Protein AF-A0A3P3W5E5-F1 (afdb_monomer_lite)

pLDDT: mean 74.4, std 16.18, range [26.86, 90.56]

Sequence (203 aa):
MRKIFLFISILLFSNSNFAQEIIKLDEKYFIDFNEIFRKNGIIEIRELVNYGIEFEYPEPHNEEERSELIEKERNHREAFKIFKPKKGSYLLEGKGFTMRFEVNEKGEFIGITTIKIIIDSENCEMKFSFKNGRFTTANFKDSKGNTFITYEDIGTYTKLNQFNRDGKINLSIIVQKGDEYDKGIEIYYYPNGQIKSERDNKK

Foldseek 3Di:
DPPPVVVVVVVVCVVPPAAPEEDEDEPQWDWDVVVLQVVLQQTKIWGQLDPPDDDDLDDDPDPVSVVVSVVVVVVSVVNIDIDQDAFGWYWYDYDFKIKTFGAHRRNGTAAKIWMWGQDPNWTKIKIWHHDNSHTAKIWIATNVRATQWIWGDPPQKIKIFGADPVNHTQKIWIWGDDPVDIKIKIWGADPVRDIDIDIDPDD

Organism: NCBI:txid2488728

Structure (mmCIF, N/CA/C/O backbone):
data_AF-A0A3P3W5E5-F1
#
_entry.id   AF-A0A3P3W5E5-F1
#
loop_
_atom_site.group_PDB
_atom_site.id
_atom_site.type_symbol
_atom_site.label_atom_id
_atom_site.label_alt_id
_atom_site.label_comp_id
_atom_site.label_asym_id
_atom_site.label_entity_id
_atom_site.label_seq_id
_atom_site.pdbx_PDB_ins_code
_atom_site.Cartn_x
_atom_site.Cartn_y
_atom_site.Cartn_z
_atom_site.occupancy
_atom_site.B_iso_or_equiv
_atom_site.auth_seq_id
_atom_site.auth_comp_id
_atom_site.auth_asym_id
_atom_site.auth_atom_id
_atom_site.pdbx_PDB_model_num
ATOM 1 N N . MET A 1 1 ? -12.646 31.491 -24.981 1.00 37.91 1 MET A N 1
ATOM 2 C CA . MET A 1 1 ? -12.456 30.557 -23.845 1.00 37.91 1 MET A CA 1
ATOM 3 C C . MET A 1 1 ? -11.338 29.543 -24.130 1.00 37.91 1 MET A C 1
ATOM 5 O O . MET A 1 1 ? -11.585 28.352 -24.202 1.00 37.91 1 MET A O 1
ATOM 9 N N . ARG A 1 2 ? -10.094 30.004 -24.334 1.00 29.72 2 ARG A N 1
ATOM 10 C CA . ARG A 1 2 ? -8.945 29.148 -24.717 1.00 29.72 2 ARG A CA 1
ATOM 11 C C . ARG A 1 2 ? -7.689 29.381 -23.857 1.00 29.72 2 ARG A C 1
ATOM 13 O O . ARG A 1 2 ? -6.613 28.933 -24.215 1.00 29.72 2 ARG A O 1
ATOM 20 N N . LYS A 1 3 ? -7.821 30.091 -22.726 1.00 27.31 3 LYS A N 1
ATOM 21 C CA . LYS A 1 3 ? -6.689 30.491 -21.862 1.00 27.31 3 LYS A CA 1
ATOM 22 C C . LYS A 1 3 ? -6.725 29.924 -20.432 1.00 27.31 3 LYS A C 1
ATOM 24 O O . LYS A 1 3 ? -5.746 30.072 -19.719 1.00 27.31 3 LYS A O 1
ATOM 29 N N . ILE A 1 4 ? -7.795 29.228 -20.031 1.00 30.27 4 ILE A N 1
ATOM 30 C CA . ILE A 1 4 ? -7.913 28.633 -18.681 1.00 30.27 4 ILE A CA 1
ATOM 31 C C . ILE A 1 4 ? -7.285 27.227 -18.615 1.00 30.27 4 ILE A C 1
ATOM 33 O O . ILE A 1 4 ? -6.746 26.842 -17.584 1.00 30.27 4 ILE A O 1
ATOM 37 N N . PHE A 1 5 ? -7.230 26.495 -19.734 1.00 29.38 5 PHE A N 1
ATOM 38 C CA . PHE A 1 5 ? -6.626 25.154 -19.769 1.00 29.38 5 PHE A CA 1
ATOM 39 C C . PHE A 1 5 ? -5.096 25.139 -19.606 1.00 29.38 5 PHE A C 1
ATOM 41 O O . PHE A 1 5 ? -4.551 24.127 -19.185 1.00 29.38 5 PHE A O 1
ATOM 48 N N . LEU A 1 6 ? -4.402 26.250 -19.885 1.00 28.48 6 LEU A N 1
ATOM 49 C CA . LEU A 1 6 ? -2.939 26.322 -19.768 1.00 28.48 6 LEU A CA 1
ATOM 50 C C . LEU A 1 6 ? -2.459 26.616 -18.332 1.00 28.48 6 LEU A C 1
ATOM 52 O O . LEU A 1 6 ? -1.298 26.394 -18.014 1.00 28.48 6 LEU A O 1
ATOM 56 N N . PHE A 1 7 ? -3.336 27.112 -17.453 1.00 26.86 7 PHE A N 1
ATOM 57 C CA . PHE A 1 7 ? -2.956 27.486 -16.084 1.00 26.86 7 PHE A CA 1
ATOM 58 C C . PHE A 1 7 ? -3.063 26.312 -15.096 1.00 26.86 7 PHE A C 1
ATOM 60 O O . PHE A 1 7 ? -2.305 26.244 -14.132 1.00 26.86 7 PHE A O 1
ATOM 67 N N . ILE A 1 8 ? -3.947 25.342 -15.364 1.00 33.94 8 ILE A N 1
ATOM 68 C CA . ILE A 1 8 ? -4.098 24.134 -14.532 1.00 33.94 8 ILE A CA 1
ATOM 69 C C . ILE A 1 8 ? -2.968 23.132 -14.793 1.00 33.94 8 ILE A C 1
ATOM 71 O O . ILE A 1 8 ? -2.524 22.461 -13.864 1.00 33.94 8 ILE A O 1
ATOM 75 N N . SER A 1 9 ? -2.431 23.078 -16.016 1.00 30.56 9 SER A N 1
ATOM 76 C CA . SER A 1 9 ? -1.231 22.285 -16.287 1.00 30.56 9 SER A CA 1
ATOM 77 C C . SER A 1 9 ? -0.014 22.835 -15.537 1.00 30.56 9 SER A C 1
ATOM 79 O O . SER A 1 9 ? 0.720 22.038 -14.972 1.00 30.56 9 SER A O 1
ATOM 81 N N . ILE A 1 10 ? 0.154 24.160 -15.419 1.00 35.59 10 ILE A N 1
ATOM 82 C CA . ILE A 1 10 ? 1.289 24.788 -14.707 1.00 35.59 10 ILE A CA 1
ATOM 83 C C . ILE A 1 10 ? 1.162 24.683 -13.173 1.00 35.59 10 ILE A C 1
ATOM 85 O O . ILE A 1 10 ? 2.165 24.482 -12.493 1.00 35.59 10 ILE A O 1
ATOM 89 N N . LEU A 1 11 ? -0.050 24.715 -12.606 1.00 30.91 11 LEU A N 1
ATOM 90 C CA . LEU A 1 11 ? -0.257 24.528 -11.157 1.00 30.91 11 LEU A CA 1
ATOM 91 C C . LEU A 1 11 ? -0.074 23.074 -10.679 1.00 30.91 11 LEU A C 1
ATOM 93 O O . LEU A 1 11 ? 0.165 22.839 -9.496 1.00 30.91 11 LEU A O 1
ATOM 97 N N . LEU A 1 12 ? -0.101 22.091 -11.585 1.00 36.41 12 LEU A N 1
ATOM 98 C CA . LEU A 1 12 ? 0.343 20.725 -11.279 1.00 36.41 12 LEU A CA 1
ATOM 99 C C . LEU A 1 12 ? 1.877 20.577 -11.317 1.00 36.41 12 LEU A C 1
ATOM 101 O O . LEU A 1 12 ? 2.396 19.601 -10.777 1.00 36.41 12 LEU A O 1
ATOM 105 N N . PHE A 1 13 ? 2.601 21.567 -11.857 1.00 34.50 13 PHE A N 1
ATOM 106 C CA . PHE A 1 13 ? 4.064 21.656 -11.785 1.00 34.50 13 PHE A CA 1
ATOM 107 C C . PHE A 1 13 ? 4.576 22.475 -10.582 1.00 34.50 13 PHE A C 1
ATOM 109 O O . PHE A 1 13 ? 5.757 22.437 -10.274 1.00 34.50 13 PHE A O 1
ATOM 116 N N . SER A 1 14 ? 3.738 23.143 -9.781 1.00 34.56 14 SER A N 1
ATOM 117 C CA . SER A 1 14 ? 4.231 23.827 -8.563 1.00 34.56 14 SER A CA 1
ATOM 118 C C . SER A 1 14 ? 4.510 22.900 -7.363 1.00 34.56 14 SER A C 1
ATOM 120 O O . SER A 1 14 ? 4.899 23.378 -6.305 1.00 34.56 14 SER A O 1
ATOM 122 N N . ASN A 1 15 ? 4.381 21.577 -7.533 1.00 38.00 15 ASN A N 1
ATOM 123 C CA . ASN A 1 15 ? 4.996 20.563 -6.658 1.00 38.00 15 ASN A CA 1
ATOM 124 C C . ASN A 1 15 ? 6.044 19.707 -7.409 1.00 38.00 15 ASN A C 1
ATOM 126 O O . ASN A 1 15 ? 6.463 18.659 -6.912 1.00 38.00 15 ASN A O 1
ATOM 130 N N . SER A 1 16 ? 6.439 20.088 -8.634 1.00 39.09 16 SER A N 1
ATOM 131 C CA . SER A 1 16 ? 7.272 19.241 -9.491 1.00 39.09 16 SER A CA 1
ATOM 132 C C . SER A 1 16 ? 8.748 19.316 -9.121 1.00 39.09 16 SER A C 1
ATOM 134 O O . SER A 1 16 ? 9.517 20.068 -9.707 1.00 39.09 16 SER A O 1
ATOM 136 N N . ASN A 1 17 ? 9.131 18.460 -8.183 1.00 41.38 17 ASN A N 1
ATOM 137 C CA . ASN A 1 17 ? 10.425 17.775 -8.213 1.00 41.38 17 ASN A CA 1
ATOM 138 C C . ASN A 1 17 ? 10.267 16.245 -8.080 1.00 41.38 17 ASN A C 1
ATOM 140 O O . ASN A 1 17 ? 11.255 15.543 -7.929 1.00 41.38 17 ASN A O 1
ATOM 144 N N . PHE A 1 18 ? 9.040 15.712 -8.143 1.00 46.03 18 PHE A N 1
ATOM 145 C CA . PHE A 1 18 ? 8.735 14.344 -7.693 1.00 46.03 18 PHE A CA 1
ATOM 146 C C . PHE A 1 18 ? 8.540 13.288 -8.795 1.00 46.03 18 PHE A C 1
ATOM 148 O O . PHE A 1 18 ? 8.140 12.171 -8.492 1.00 46.03 18 PHE A O 1
ATOM 155 N N . ALA A 1 19 ? 8.809 13.578 -10.069 1.00 54.56 19 ALA A N 1
ATOM 156 C CA . ALA A 1 19 ? 8.853 12.525 -11.089 1.00 54.56 19 ALA A CA 1
ATOM 157 C C . ALA A 1 19 ? 9.993 12.801 -12.067 1.00 54.56 19 ALA A C 1
ATOM 159 O O . ALA A 1 19 ? 9.870 13.629 -12.968 1.00 54.56 19 ALA A O 1
ATOM 160 N N . GLN A 1 20 ? 11.115 12.125 -11.839 1.00 64.56 20 GLN A N 1
ATOM 161 C CA . GLN A 1 20 ? 12.288 12.162 -12.703 1.00 64.56 20 GLN A CA 1
ATOM 162 C C . GLN A 1 20 ? 12.086 11.273 -13.941 1.00 64.56 20 GLN A C 1
ATOM 164 O O . GLN A 1 20 ? 12.636 11.567 -14.998 1.00 64.56 20 GLN A O 1
ATOM 169 N N . GLU A 1 21 ? 11.264 10.222 -13.829 1.00 76.12 21 GLU A N 1
ATOM 170 C CA . GLU A 1 21 ? 11.017 9.257 -14.901 1.00 76.12 21 GLU A CA 1
ATOM 171 C C . GLU A 1 21 ? 9.536 8.829 -14.936 1.00 76.12 21 GLU A C 1
ATOM 173 O O . GLU A 1 21 ? 8.939 8.494 -13.908 1.00 76.12 21 GLU A O 1
ATOM 178 N N . ILE A 1 22 ? 8.923 8.861 -16.125 1.00 74.50 22 ILE A N 1
ATOM 179 C CA . ILE A 1 22 ? 7.560 8.362 -16.361 1.00 74.50 22 ILE A CA 1
ATOM 180 C C . ILE A 1 22 ? 7.674 7.021 -17.076 1.00 74.50 22 ILE A C 1
ATOM 182 O O . ILE A 1 22 ? 8.225 6.949 -18.174 1.00 74.50 22 ILE A O 1
ATOM 186 N N . ILE A 1 23 ? 7.111 5.975 -16.480 1.00 73.75 23 ILE A N 1
ATOM 187 C CA . ILE A 1 23 ? 7.063 4.632 -17.049 1.00 73.75 23 ILE A CA 1
ATOM 188 C C . ILE A 1 23 ? 5.602 4.320 -17.377 1.00 73.75 23 ILE A C 1
ATOM 190 O O . ILE A 1 23 ? 4.743 4.262 -16.498 1.00 73.75 23 ILE A O 1
ATOM 194 N N . LYS A 1 24 ? 5.306 4.118 -18.661 1.00 74.50 24 LYS A N 1
ATOM 195 C CA . LYS A 1 24 ? 3.969 3.714 -19.106 1.00 74.50 24 LYS A CA 1
ATOM 196 C C . LYS A 1 24 ? 3.888 2.197 -19.143 1.00 74.50 24 LYS A C 1
ATOM 198 O O . LYS A 1 24 ? 4.655 1.560 -19.860 1.00 74.50 24 LYS A O 1
ATOM 203 N N . LEU A 1 25 ? 2.965 1.649 -18.366 1.00 70.12 25 LEU A N 1
ATOM 204 C CA . LEU A 1 25 ? 2.644 0.234 -18.332 1.00 70.12 25 LEU A CA 1
ATOM 205 C C . LEU A 1 25 ? 1.459 -0.012 -19.269 1.00 70.12 25 LEU A C 1
ATOM 207 O O . LEU A 1 25 ? 0.374 0.542 -19.082 1.00 70.12 25 LEU A O 1
ATOM 211 N N . ASP A 1 26 ? 1.676 -0.821 -20.299 1.00 68.75 26 ASP A N 1
ATOM 212 C CA . ASP A 1 26 ? 0.578 -1.459 -21.022 1.00 68.75 26 ASP A CA 1
ATOM 213 C C . ASP A 1 26 ? 0.088 -2.699 -20.246 1.00 68.75 26 ASP A C 1
ATOM 215 O O . ASP A 1 26 ? 0.552 -2.989 -19.140 1.00 68.75 26 ASP A O 1
ATOM 219 N N . GLU A 1 27 ? -0.887 -3.422 -20.796 1.00 66.31 27 GLU A N 1
ATOM 220 C CA . GLU A 1 27 ? -1.557 -4.522 -20.090 1.00 66.31 27 GLU A CA 1
ATOM 221 C C . GLU A 1 27 ? -0.636 -5.722 -19.784 1.00 66.31 27 GLU A C 1
ATOM 223 O O . GLU A 1 27 ? -1.005 -6.590 -18.996 1.00 66.31 27 GLU A O 1
ATOM 228 N N . LYS A 1 28 ? 0.579 -5.767 -20.350 1.00 66.25 28 LYS A N 1
ATOM 229 C CA . LYS A 1 28 ? 1.528 -6.861 -20.118 1.00 66.25 28 LYS A CA 1
ATOM 230 C C . LYS A 1 28 ? 2.415 -6.636 -18.889 1.00 66.25 28 LYS A C 1
ATOM 232 O O . LYS A 1 28 ? 3.159 -7.541 -18.516 1.00 66.25 28 LYS A O 1
ATOM 237 N N . TYR A 1 29 ? 2.371 -5.458 -18.263 1.00 70.44 29 TYR A N 1
ATOM 238 C CA . TYR A 1 29 ? 3.164 -5.165 -17.070 1.00 70.44 29 TYR A CA 1
ATOM 239 C C . TYR A 1 29 ? 2.316 -5.121 -15.801 1.00 70.44 29 TYR A C 1
ATOM 241 O O . TYR A 1 29 ? 1.225 -4.556 -15.783 1.00 70.44 29 TYR A O 1
ATOM 249 N N . PHE A 1 30 ? 2.864 -5.627 -14.698 1.00 70.19 30 PHE A N 1
ATOM 250 C CA . PHE A 1 30 ? 2.237 -5.517 -13.383 1.00 70.19 30 PHE A CA 1
ATOM 251 C C . PHE A 1 30 ? 3.269 -5.363 -12.261 1.00 70.19 30 PHE A C 1
ATOM 253 O O . PHE A 1 30 ? 4.467 -5.611 -12.429 1.00 70.19 30 PHE A O 1
ATOM 260 N N . ILE A 1 31 ? 2.775 -4.934 -11.101 1.00 72.81 31 ILE A N 1
ATOM 261 C CA . ILE A 1 31 ? 3.532 -4.816 -9.856 1.00 72.81 31 ILE A CA 1
ATOM 262 C C . ILE A 1 31 ? 2.946 -5.816 -8.865 1.00 72.81 31 ILE A C 1
ATOM 264 O O . ILE A 1 31 ? 1.754 -5.765 -8.562 1.00 72.81 31 ILE A O 1
ATOM 268 N N . ASP A 1 32 ? 3.786 -6.703 -8.342 1.00 70.31 32 ASP A N 1
ATOM 269 C CA . ASP A 1 32 ? 3.389 -7.643 -7.297 1.00 70.31 32 ASP A CA 1
ATOM 270 C C . ASP A 1 32 ? 3.674 -7.044 -5.913 1.00 70.31 32 ASP A C 1
ATOM 272 O O . ASP A 1 32 ? 4.795 -7.092 -5.400 1.00 70.31 32 ASP A O 1
ATOM 276 N N . PHE A 1 33 ? 2.643 -6.458 -5.301 1.00 66.69 33 PHE A N 1
ATOM 277 C CA . PHE A 1 33 ? 2.753 -5.878 -3.963 1.00 66.69 33 PHE A CA 1
ATOM 278 C C . PHE A 1 33 ? 3.056 -6.922 -2.882 1.00 66.69 33 PHE A C 1
ATOM 280 O O . PHE A 1 33 ? 3.746 -6.593 -1.919 1.00 66.69 33 PHE A O 1
ATOM 287 N N . ASN A 1 34 ? 2.627 -8.178 -3.042 1.00 62.91 34 ASN A N 1
ATOM 288 C CA . ASN A 1 34 ? 2.929 -9.223 -2.061 1.00 62.91 34 ASN A CA 1
ATOM 289 C C . ASN A 1 34 ? 4.432 -9.513 -2.020 1.00 62.91 34 ASN A C 1
ATOM 291 O O . ASN A 1 34 ? 5.021 -9.619 -0.942 1.00 62.91 34 ASN A O 1
ATOM 295 N N . GLU A 1 35 ? 5.066 -9.586 -3.189 1.00 68.69 35 GLU A N 1
ATOM 296 C CA . GLU A 1 35 ? 6.516 -9.754 -3.290 1.00 68.69 35 GLU A CA 1
ATOM 297 C C . GLU A 1 35 ? 7.279 -8.533 -2.769 1.00 68.69 35 GLU A C 1
ATOM 299 O O . GLU A 1 35 ? 8.281 -8.703 -2.076 1.00 68.69 35 GLU A O 1
ATOM 304 N N . ILE A 1 36 ? 6.781 -7.313 -2.999 1.00 67.81 36 ILE A N 1
ATOM 305 C CA . ILE A 1 36 ? 7.365 -6.089 -2.423 1.00 67.81 36 ILE A CA 1
ATOM 306 C C . ILE A 1 36 ? 7.407 -6.178 -0.893 1.00 67.81 36 ILE A C 1
ATOM 308 O O . ILE A 1 36 ? 8.438 -5.886 -0.284 1.00 67.81 36 ILE A O 1
ATOM 312 N N . PHE A 1 37 ? 6.312 -6.603 -0.257 1.00 66.75 37 PHE A N 1
ATOM 313 C CA . PHE A 1 37 ? 6.266 -6.728 1.201 1.00 66.75 37 PHE A CA 1
ATOM 314 C C . PHE A 1 37 ? 7.213 -7.816 1.724 1.00 66.75 37 PHE A C 1
ATOM 316 O O . PHE A 1 37 ? 7.841 -7.620 2.763 1.00 66.75 37 PHE A O 1
ATOM 323 N N . ARG A 1 38 ? 7.376 -8.928 0.993 1.00 70.94 38 ARG A N 1
ATOM 324 C CA . ARG A 1 38 ? 8.325 -10.003 1.343 1.00 70.94 38 ARG A CA 1
ATOM 325 C C . ARG A 1 38 ? 9.786 -9.605 1.146 1.00 70.94 38 ARG A C 1
ATOM 327 O O . ARG A 1 38 ? 10.638 -9.996 1.937 1.00 70.94 38 ARG A O 1
ATOM 334 N N . LYS A 1 39 ? 10.087 -8.821 0.111 1.00 75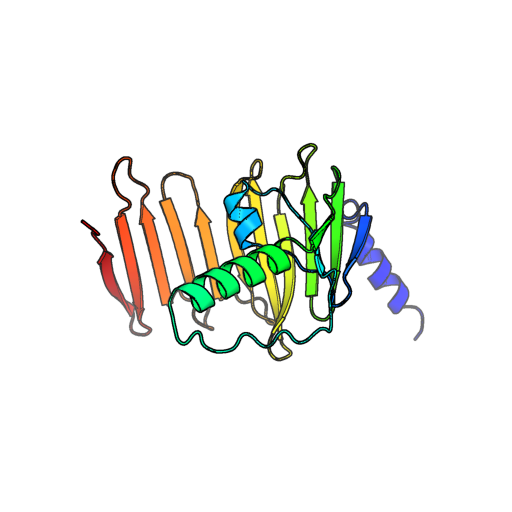.12 39 LYS A N 1
ATOM 335 C CA . LYS A 1 39 ? 11.446 -8.399 -0.260 1.00 75.12 39 LYS A CA 1
ATOM 336 C C . LYS A 1 39 ? 11.843 -7.055 0.355 1.00 75.12 39 LYS A C 1
ATOM 338 O O . LYS A 1 39 ? 12.629 -6.324 -0.238 1.00 75.12 39 LYS A O 1
ATOM 343 N N . ASN A 1 40 ? 11.315 -6.712 1.533 1.00 76.06 40 ASN A N 1
ATOM 344 C CA . ASN A 1 40 ? 11.652 -5.477 2.257 1.00 76.06 40 ASN A CA 1
ATOM 345 C C . ASN A 1 40 ? 11.523 -4.199 1.404 1.00 76.06 40 ASN A C 1
ATOM 347 O O . ASN A 1 40 ? 12.376 -3.314 1.455 1.00 76.06 40 ASN A O 1
ATOM 351 N N . GLY A 1 41 ? 10.467 -4.111 0.595 1.00 69.75 41 GLY A N 1
ATOM 352 C CA . GLY A 1 41 ? 10.166 -2.927 -0.206 1.00 69.75 41 GLY A CA 1
ATOM 353 C C . GLY A 1 41 ? 10.947 -2.805 -1.509 1.00 69.75 41 GLY A C 1
ATOM 354 O O . GLY A 1 41 ? 10.848 -1.759 -2.149 1.00 69.75 41 GLY A O 1
ATOM 355 N N . ILE A 1 42 ? 11.714 -3.823 -1.916 1.00 80.44 42 ILE A N 1
ATOM 356 C CA . ILE A 1 42 ? 12.354 -3.852 -3.237 1.00 80.44 42 ILE A CA 1
ATOM 357 C C . ILE A 1 42 ? 11.267 -3.930 -4.311 1.00 80.44 42 ILE A C 1
ATOM 359 O O . ILE A 1 42 ? 10.458 -4.859 -4.317 1.00 80.44 42 ILE A O 1
ATOM 363 N N . ILE A 1 43 ? 11.267 -2.967 -5.233 1.00 76.94 43 ILE A N 1
ATOM 364 C CA . ILE A 1 43 ? 10.316 -2.944 -6.345 1.00 76.94 43 ILE A CA 1
ATOM 365 C C . ILE A 1 43 ? 10.842 -3.734 -7.549 1.00 76.94 43 ILE A C 1
ATOM 367 O O . ILE A 1 43 ? 11.980 -3.587 -7.997 1.00 76.94 43 ILE A O 1
ATOM 371 N N . GLU A 1 44 ? 9.956 -4.549 -8.109 1.00 80.12 44 GLU A N 1
ATOM 372 C CA . GLU A 1 44 ? 10.151 -5.262 -9.365 1.00 80.12 44 GLU A CA 1
ATOM 373 C C . GLU A 1 44 ? 8.924 -5.010 -10.245 1.00 80.12 44 GLU A C 1
ATOM 375 O O . GLU A 1 44 ? 7.812 -5.393 -9.882 1.00 80.12 44 GLU A O 1
ATOM 380 N N . ILE A 1 45 ? 9.118 -4.369 -11.400 1.00 76.88 45 ILE A N 1
ATOM 381 C CA . ILE A 1 45 ? 8.073 -4.273 -12.426 1.00 76.88 45 ILE A CA 1
ATOM 382 C C . ILE A 1 45 ? 8.238 -5.486 -13.334 1.00 76.88 45 ILE A C 1
ATOM 384 O O . ILE A 1 45 ? 9.313 -5.689 -13.904 1.00 76.88 45 ILE A O 1
ATOM 388 N N . ARG A 1 46 ? 7.197 -6.309 -13.441 1.00 76.31 46 ARG A N 1
ATOM 389 C CA . ARG A 1 46 ? 7.242 -7.573 -14.184 1.00 76.31 46 ARG A CA 1
ATOM 390 C C . ARG A 1 46 ? 6.515 -7.427 -15.509 1.00 76.31 46 ARG A C 1
ATOM 392 O O . ARG A 1 46 ? 5.388 -6.949 -15.532 1.00 76.31 46 ARG A O 1
ATOM 399 N N . GLU A 1 47 ? 7.163 -7.843 -16.592 1.00 74.06 47 GLU A N 1
ATOM 400 C CA . GLU A 1 47 ? 6.591 -7.964 -17.937 1.00 74.06 47 GLU A CA 1
ATOM 401 C C . GLU A 1 47 ? 6.200 -9.419 -18.203 1.00 74.06 47 GLU A C 1
ATOM 403 O O . GLU A 1 47 ? 7.054 -10.302 -18.113 1.00 74.06 47 GLU A O 1
ATOM 408 N N . LEU A 1 48 ? 4.945 -9.668 -18.567 1.00 67.69 48 LEU A N 1
ATOM 409 C CA . LEU A 1 48 ? 4.448 -10.951 -19.062 1.00 67.69 48 LEU A CA 1
ATOM 410 C C . LEU A 1 48 ? 5.086 -11.253 -20.425 1.00 67.69 48 LEU A C 1
ATOM 412 O O . LEU A 1 48 ? 4.736 -10.632 -21.426 1.00 67.69 48 LEU A O 1
ATOM 416 N N . VAL A 1 49 ? 6.007 -12.223 -20.477 1.00 65.00 49 VAL A N 1
ATOM 417 C CA . VAL A 1 49 ? 6.715 -12.599 -21.721 1.00 65.00 49 VAL A CA 1
ATOM 418 C C . VAL A 1 49 ? 5.798 -13.363 -22.696 1.00 65.00 49 VAL A C 1
ATOM 420 O O . VAL A 1 49 ? 6.059 -13.371 -23.893 1.00 65.00 49 VAL A O 1
ATOM 423 N N . ASN A 1 50 ? 4.676 -13.907 -22.205 1.00 63.22 50 ASN A N 1
ATOM 424 C CA . ASN A 1 50 ? 3.675 -14.675 -22.964 1.00 63.22 50 ASN A CA 1
ATOM 425 C C . ASN A 1 50 ? 2.248 -14.090 -22.845 1.00 63.22 50 ASN A C 1
ATOM 427 O O . ASN A 1 50 ? 1.269 -14.829 -22.731 1.00 63.22 50 ASN A O 1
ATOM 431 N N . TYR A 1 51 ? 2.111 -12.761 -22.806 1.00 45.97 51 TYR A N 1
ATOM 432 C CA . TYR A 1 51 ? 0.802 -12.099 -22.701 1.00 45.97 51 TYR A CA 1
ATOM 433 C C . TYR A 1 51 ? -0.120 -12.474 -23.880 1.00 45.97 51 TYR A C 1
ATOM 435 O O . TYR A 1 51 ? 0.239 -12.247 -25.034 1.00 45.97 51 TYR A O 1
ATOM 443 N N . GLY A 1 52 ? -1.302 -13.035 -23.591 1.00 47.75 52 GLY A N 1
ATOM 444 C CA . GLY A 1 52 ? -2.297 -13.443 -24.597 1.00 47.75 52 GLY A CA 1
ATOM 445 C C . GLY A 1 52 ? -2.303 -14.932 -24.972 1.00 47.75 52 GLY A C 1
ATOM 446 O O . GLY A 1 52 ? -3.080 -15.324 -25.837 1.00 47.75 52 GLY A O 1
ATOM 447 N N . ILE A 1 53 ? -1.475 -15.764 -24.332 1.00 52.69 53 ILE A N 1
ATOM 448 C CA . ILE A 1 53 ? -1.587 -17.225 -24.427 1.00 52.69 53 ILE A CA 1
ATOM 449 C C . ILE A 1 53 ? -2.498 -17.700 -23.289 1.00 52.69 53 ILE A C 1
ATOM 451 O O . ILE A 1 53 ? -2.141 -17.574 -22.118 1.00 52.69 53 ILE A O 1
ATOM 455 N N . GLU A 1 54 ? -3.683 -18.216 -23.619 1.00 51.41 54 GLU A N 1
ATOM 456 C CA . GLU A 1 54 ? -4.531 -18.911 -22.647 1.00 51.41 54 GLU A CA 1
ATOM 457 C C . GLU A 1 54 ? -3.874 -20.246 -22.292 1.00 51.41 54 GLU A C 1
ATOM 459 O O . GLU A 1 54 ? -3.699 -21.125 -23.137 1.00 51.41 54 GLU A O 1
ATOM 464 N N . PHE A 1 55 ? -3.465 -20.383 -21.033 1.00 54.28 55 PHE A N 1
ATOM 465 C CA . PHE A 1 55 ? -3.000 -21.653 -20.499 1.00 54.28 55 PHE A CA 1
ATOM 466 C C . PHE A 1 55 ? -4.179 -22.340 -19.824 1.00 54.28 55 PHE A C 1
ATOM 468 O O . PHE A 1 55 ? -4.610 -21.936 -18.745 1.00 54.28 55 PHE A O 1
ATOM 475 N N . GLU A 1 56 ? -4.695 -23.385 -20.462 1.00 56.88 56 GLU A N 1
ATOM 476 C CA . GLU A 1 56 ? -5.585 -24.326 -19.794 1.00 56.88 56 GLU A CA 1
ATOM 477 C C . GLU A 1 56 ? -4.753 -25.183 -18.833 1.00 56.88 56 GLU A C 1
ATOM 479 O O . GLU A 1 56 ? -3.834 -25.905 -19.240 1.00 56.88 56 GLU A O 1
ATOM 484 N N . TYR A 1 57 ? -5.062 -25.071 -17.543 1.00 61.69 57 TYR A N 1
ATOM 485 C CA . TYR A 1 57 ? -4.568 -25.966 -16.504 1.00 61.69 57 TYR A CA 1
ATOM 486 C C . TYR A 1 57 ? -5.689 -26.970 -16.210 1.00 61.69 57 TYR A C 1
ATOM 488 O O . TYR A 1 57 ? -6.613 -26.626 -15.468 1.00 61.69 57 TYR A O 1
ATOM 496 N N . PRO A 1 58 ? -5.687 -28.162 -16.837 1.00 73.56 58 PRO A N 1
ATOM 497 C CA . PRO A 1 58 ? -6.688 -29.181 -16.540 1.00 73.56 58 PRO A CA 1
ATOM 498 C C . PRO A 1 58 ? -6.627 -29.574 -15.060 1.00 73.56 58 PRO A C 1
ATOM 500 O O . PRO A 1 58 ? -5.564 -29.506 -14.437 1.00 73.56 58 PRO A O 1
ATOM 503 N N . GLU A 1 59 ? -7.762 -29.989 -14.489 1.00 77.81 59 GLU A N 1
ATOM 504 C CA . GLU A 1 59 ? -7.759 -30.547 -13.136 1.00 77.81 59 GLU A CA 1
ATOM 505 C C . GLU A 1 59 ? -6.888 -31.814 -13.109 1.00 77.81 59 GLU A C 1
ATOM 507 O O . GLU A 1 59 ? -7.118 -32.716 -13.917 1.00 77.81 59 GLU A O 1
ATOM 512 N N . PRO A 1 60 ? -5.896 -31.909 -12.206 1.00 77.06 60 PRO A N 1
ATOM 513 C CA . PRO A 1 60 ? -5.067 -33.101 -12.107 1.00 77.06 60 PRO A CA 1
ATOM 514 C C . PRO A 1 60 ? -5.901 -34.290 -11.632 1.00 77.06 60 PRO A C 1
ATOM 516 O O . PRO A 1 60 ? -6.609 -34.201 -10.626 1.00 77.06 60 PRO A O 1
ATOM 519 N N . HIS A 1 61 ? -5.768 -35.429 -12.305 1.00 86.38 61 HIS A N 1
ATOM 520 C CA . HIS A 1 61 ? -6.424 -36.679 -11.925 1.00 86.38 61 HIS A CA 1
ATOM 521 C C . HIS A 1 61 ? -5.540 -37.564 -11.034 1.00 86.38 61 HIS A C 1
ATOM 523 O O . HIS A 1 61 ? -6.038 -38.512 -10.422 1.00 86.38 61 HIS A O 1
ATOM 529 N N . ASN A 1 62 ? -4.242 -37.261 -10.930 1.00 90.38 62 ASN A N 1
ATOM 530 C CA . ASN A 1 62 ? -3.286 -37.962 -10.070 1.00 90.38 62 ASN A CA 1
ATOM 531 C C . ASN A 1 62 ? -2.169 -37.031 -9.532 1.00 90.38 62 ASN A C 1
ATOM 533 O O . ASN A 1 62 ? -2.074 -35.858 -9.898 1.00 90.38 62 ASN A O 1
ATOM 537 N N . GLU A 1 63 ? -1.338 -37.541 -8.612 1.00 82.19 63 GLU A N 1
ATOM 538 C CA . GLU A 1 63 ? -0.251 -36.772 -7.971 1.00 82.19 63 GLU A CA 1
ATOM 539 C C . GLU A 1 63 ? 0.910 -36.416 -8.912 1.00 82.19 63 GLU A C 1
ATOM 541 O O . GLU A 1 63 ? 1.576 -35.398 -8.699 1.00 82.19 63 GLU A O 1
ATOM 546 N N . GLU A 1 64 ? 1.146 -37.218 -9.948 1.00 85.50 64 GLU A N 1
ATOM 547 C CA . GLU A 1 64 ? 2.198 -36.982 -10.941 1.00 85.50 64 GLU A CA 1
ATOM 548 C C . GLU A 1 64 ? 1.812 -35.795 -11.837 1.00 85.50 64 GLU A C 1
ATOM 550 O O . GLU A 1 64 ? 2.528 -34.796 -11.880 1.00 85.50 64 GLU A O 1
ATOM 555 N N . GLU A 1 65 ? 0.594 -35.811 -12.386 1.00 80.19 65 GLU A N 1
ATOM 556 C CA . GLU A 1 65 ? -0.014 -34.693 -13.119 1.00 80.19 65 GLU A CA 1
ATOM 557 C C . GLU A 1 65 ? -0.075 -33.417 -12.274 1.00 80.19 65 GLU A C 1
ATOM 559 O O . GLU A 1 65 ? 0.203 -32.320 -12.761 1.00 80.19 65 GLU A O 1
ATOM 564 N N . ARG A 1 66 ? -0.399 -33.538 -10.980 1.00 77.06 66 ARG A N 1
ATOM 565 C CA . ARG A 1 66 ? -0.408 -32.396 -10.058 1.00 77.06 66 ARG A CA 1
ATOM 566 C C . ARG A 1 66 ? 0.981 -31.777 -9.912 1.00 77.06 66 ARG A C 1
ATOM 568 O O . ARG A 1 66 ? 1.099 -30.554 -9.869 1.00 77.06 66 ARG A O 1
ATOM 575 N N . SER A 1 67 ? 2.015 -32.605 -9.819 1.00 79.56 67 SER A N 1
ATOM 576 C CA . SER A 1 67 ? 3.399 -32.147 -9.681 1.00 79.56 67 SER A CA 1
ATOM 577 C C . SER A 1 67 ? 3.887 -31.467 -10.963 1.00 79.56 67 SER A C 1
ATOM 579 O O . SER A 1 67 ? 4.471 -30.384 -10.895 1.00 79.56 67 SER A O 1
ATOM 581 N N . GLU A 1 68 ? 3.560 -32.028 -12.130 1.00 78.56 68 GLU A N 1
ATOM 582 C CA . GLU A 1 68 ? 3.865 -31.430 -13.434 1.00 78.56 68 GLU A CA 1
ATOM 583 C C . GLU A 1 68 ? 3.149 -30.091 -13.649 1.00 78.56 68 GLU A C 1
ATOM 585 O O . GLU A 1 68 ? 3.753 -29.133 -14.137 1.00 78.56 68 GLU A O 1
ATOM 590 N N . LEU A 1 69 ? 1.879 -29.983 -13.244 1.00 74.88 69 LEU A N 1
ATOM 591 C CA . LEU A 1 69 ? 1.116 -28.733 -13.299 1.00 74.88 69 LEU A CA 1
ATOM 592 C C . LEU A 1 69 ? 1.738 -27.651 -12.411 1.00 74.88 69 LEU A C 1
ATOM 594 O O . LEU A 1 69 ? 1.902 -26.521 -12.868 1.00 74.88 69 LEU A O 1
ATOM 598 N N . ILE A 1 70 ? 2.151 -27.993 -11.186 1.00 70.81 70 ILE A N 1
ATOM 599 C CA . ILE A 1 70 ? 2.846 -27.065 -10.278 1.00 70.81 70 ILE A CA 1
ATOM 600 C C . ILE A 1 70 ? 4.164 -26.581 -10.894 1.00 70.81 70 ILE A C 1
ATOM 602 O O . ILE A 1 70 ? 4.489 -25.394 -10.819 1.00 70.81 70 ILE A O 1
ATOM 606 N N . GLU A 1 71 ? 4.934 -27.472 -11.518 1.00 72.12 71 GLU A N 1
ATOM 607 C CA . GLU A 1 71 ? 6.199 -27.103 -12.151 1.00 72.12 71 GLU A CA 1
ATOM 608 C C . GLU A 1 71 ? 5.990 -26.257 -13.416 1.00 72.12 71 GLU A C 1
ATOM 610 O O . GLU A 1 71 ? 6.701 -25.272 -13.630 1.00 72.12 71 GLU A O 1
ATOM 615 N N . LYS A 1 72 ? 4.958 -26.559 -14.209 1.00 67.50 72 LYS A N 1
ATOM 616 C CA . LYS A 1 72 ? 4.548 -25.761 -15.370 1.00 67.50 72 LYS A CA 1
ATOM 617 C C . LYS A 1 72 ? 4.069 -24.366 -14.958 1.00 67.50 72 LYS A C 1
ATOM 619 O O . LYS A 1 72 ? 4.482 -23.382 -15.571 1.00 67.50 72 LYS A O 1
ATOM 624 N N . GLU A 1 73 ? 3.281 -24.262 -13.887 1.00 63.41 73 GLU A N 1
ATOM 625 C CA . GLU A 1 73 ? 2.901 -22.984 -13.277 1.00 63.41 73 GLU A CA 1
ATOM 626 C C . GLU A 1 73 ? 4.124 -22.209 -12.780 1.00 63.41 73 GLU A C 1
ATOM 628 O O . GLU A 1 73 ? 4.223 -21.002 -13.011 1.00 63.41 73 GLU A O 1
ATOM 633 N N . ARG A 1 74 ? 5.079 -22.876 -12.117 1.00 63.12 74 ARG A N 1
ATOM 634 C CA . ARG A 1 74 ? 6.310 -22.237 -11.633 1.00 63.12 74 ARG A CA 1
ATOM 635 C C . ARG A 1 74 ? 7.142 -21.691 -12.789 1.00 63.12 74 ARG A C 1
ATOM 637 O O . ARG A 1 74 ? 7.512 -20.523 -12.761 1.00 63.12 74 ARG A O 1
ATOM 644 N N . ASN A 1 75 ? 7.372 -22.495 -13.823 1.00 64.81 75 ASN A N 1
ATOM 645 C CA . ASN A 1 75 ? 8.143 -22.089 -14.997 1.00 64.81 75 ASN A CA 1
ATOM 646 C C . ASN A 1 75 ? 7.451 -20.941 -15.751 1.00 64.81 75 ASN A C 1
ATOM 648 O O . ASN A 1 75 ? 8.111 -20.011 -16.211 1.00 64.81 75 ASN A O 1
ATOM 652 N N . HIS A 1 76 ? 6.114 -20.934 -15.808 1.00 63.78 76 HIS A N 1
ATOM 653 C CA . HIS A 1 76 ? 5.364 -19.794 -16.333 1.00 63.78 76 HIS A CA 1
ATOM 654 C C . HIS A 1 76 ? 5.514 -18.547 -15.444 1.00 63.78 76 HIS A C 1
ATOM 656 O O . HIS A 1 76 ? 5.663 -17.435 -15.953 1.00 63.78 76 HIS A O 1
ATOM 662 N N . ARG A 1 77 ? 5.502 -18.695 -14.114 1.00 56.91 77 ARG A N 1
ATOM 663 C CA . ARG A 1 77 ? 5.770 -17.599 -13.164 1.00 56.91 77 ARG A CA 1
ATOM 664 C C . ARG A 1 77 ? 7.227 -17.123 -13.174 1.00 56.91 77 ARG A C 1
ATOM 666 O O . ARG A 1 77 ? 7.528 -16.108 -12.556 1.00 56.91 77 ARG A O 1
ATOM 673 N N . GLU A 1 78 ? 8.133 -17.817 -13.847 1.00 58.81 78 GLU A N 1
ATOM 674 C CA . GLU A 1 78 ? 9.518 -17.377 -14.047 1.00 58.81 78 GLU A CA 1
ATOM 675 C C . GLU A 1 78 ? 9.741 -16.755 -15.436 1.00 58.81 78 GLU A C 1
ATOM 677 O O . GLU A 1 78 ? 10.750 -16.086 -15.659 1.00 58.81 78 GLU A O 1
ATOM 6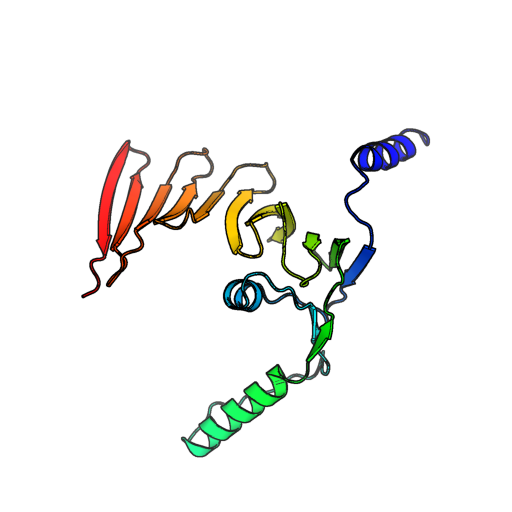82 N N . ALA A 1 79 ? 8.762 -16.856 -16.342 1.00 63.78 79 ALA A N 1
ATOM 683 C CA . ALA A 1 79 ? 8.765 -16.215 -17.657 1.00 63.78 79 ALA A CA 1
ATOM 684 C C . ALA A 1 79 ? 8.376 -14.724 -17.584 1.00 63.78 79 ALA A C 1
ATOM 686 O O . ALA A 1 79 ? 7.505 -14.248 -18.317 1.00 63.78 79 ALA A O 1
ATOM 687 N N . PHE A 1 80 ? 9.020 -13.970 -16.689 1.00 70.12 80 PHE A N 1
ATOM 688 C CA . PHE A 1 80 ? 8.862 -12.521 -16.599 1.00 70.12 80 PHE A CA 1
ATOM 689 C C . PHE A 1 80 ? 10.165 -11.805 -16.916 1.00 70.12 80 PHE A C 1
ATOM 691 O O . PHE A 1 80 ? 11.229 -12.154 -16.400 1.00 70.12 80 PHE A O 1
ATOM 698 N N . LYS A 1 81 ? 10.079 -10.717 -17.681 1.00 72.50 81 LYS A N 1
ATOM 699 C CA . LYS A 1 81 ? 11.176 -9.749 -17.720 1.00 72.50 81 LYS A CA 1
ATOM 700 C C . LYS A 1 81 ? 11.027 -8.819 -16.523 1.00 72.50 81 LYS A C 1
ATOM 702 O O . LYS A 1 81 ? 9.980 -8.204 -16.339 1.00 72.50 81 LYS A O 1
ATOM 707 N N . ILE A 1 82 ? 12.070 -8.721 -15.705 1.00 74.94 82 ILE A N 1
ATOM 708 C CA . ILE A 1 82 ? 12.062 -7.875 -14.510 1.00 74.94 82 ILE A CA 1
ATOM 709 C C . ILE A 1 82 ? 12.758 -6.557 -14.828 1.00 74.94 82 ILE A C 1
ATOM 711 O O . ILE A 1 82 ? 13.945 -6.529 -15.158 1.00 74.94 82 ILE A O 1
ATOM 715 N N . PHE A 1 83 ? 12.031 -5.459 -14.673 1.00 78.19 83 PHE A N 1
ATOM 716 C CA . PHE A 1 83 ? 12.601 -4.125 -14.634 1.00 78.19 83 PHE A CA 1
ATOM 717 C C . PHE A 1 83 ? 12.806 -3.694 -13.179 1.00 78.19 83 PHE A C 1
ATOM 719 O O . PHE A 1 83 ? 11.877 -3.712 -12.367 1.00 78.19 83 PHE A O 1
ATOM 726 N N . LYS A 1 84 ? 14.043 -3.299 -12.863 1.00 82.69 84 LYS A N 1
ATOM 727 C CA . LYS A 1 84 ? 14.437 -2.763 -11.558 1.00 82.69 84 LYS A CA 1
ATOM 728 C C . LYS A 1 84 ? 14.737 -1.269 -11.712 1.00 82.69 84 LYS A C 1
ATOM 730 O O . LYS A 1 84 ? 15.731 -0.939 -12.367 1.00 82.69 84 LYS A O 1
ATOM 735 N N . PRO A 1 85 ? 13.900 -0.371 -11.168 1.00 80.69 85 PRO A N 1
ATOM 736 C CA . PRO A 1 85 ? 14.146 1.064 -11.247 1.00 80.69 85 PRO A CA 1
ATOM 737 C C . PRO A 1 85 ? 15.429 1.442 -10.498 1.00 80.69 85 PRO A C 1
ATOM 739 O O . PRO A 1 85 ? 15.806 0.814 -9.506 1.00 80.69 85 PRO A O 1
ATOM 742 N N . LYS A 1 86 ? 16.112 2.477 -10.991 1.00 87.06 86 LYS A N 1
ATOM 743 C CA . LYS A 1 86 ? 17.277 3.080 -10.324 1.00 87.06 86 LYS A CA 1
ATOM 744 C C . LYS A 1 86 ? 16.799 4.091 -9.281 1.00 87.06 86 LYS A C 1
ATOM 746 O O . LYS A 1 86 ? 15.627 4.420 -9.252 1.00 87.06 86 LYS A O 1
ATOM 751 N N . LYS A 1 87 ? 17.699 4.613 -8.442 1.00 89.62 87 LYS A N 1
ATOM 752 C CA . LYS A 1 87 ? 17.377 5.700 -7.498 1.00 89.62 87 LYS A CA 1
ATOM 753 C C . LYS A 1 87 ? 16.665 6.852 -8.216 1.00 89.62 87 LYS A C 1
ATOM 755 O O . LYS A 1 87 ? 17.208 7.376 -9.188 1.00 89.62 87 LYS A O 1
ATOM 760 N N . GLY A 1 88 ? 15.525 7.284 -7.690 1.00 88.44 88 GLY A N 1
ATOM 761 C CA . GLY A 1 88 ? 14.785 8.416 -8.238 1.00 88.44 88 GLY A CA 1
ATOM 762 C C . GLY A 1 88 ? 13.305 8.386 -7.887 1.00 88.44 88 GLY A C 1
ATOM 763 O O . GLY A 1 88 ? 12.836 7.514 -7.152 1.00 88.44 88 GLY A O 1
ATOM 764 N N . SER A 1 89 ? 12.580 9.352 -8.440 1.00 88.12 89 SER A N 1
ATOM 765 C CA . SER A 1 89 ? 11.133 9.482 -8.286 1.00 88.12 89 SER A CA 1
ATOM 766 C C . SER A 1 89 ? 10.436 9.114 -9.595 1.00 88.12 89 SER A C 1
ATOM 768 O O . SER A 1 89 ? 10.839 9.558 -10.674 1.00 88.12 89 SER A O 1
ATOM 770 N N . TYR A 1 90 ? 9.381 8.315 -9.496 1.00 84.25 90 TYR A N 1
ATOM 771 C CA . TYR A 1 90 ? 8.755 7.622 -10.612 1.00 84.25 90 TYR A CA 1
ATOM 772 C C . TYR A 1 90 ? 7.251 7.877 -10.664 1.00 84.25 90 T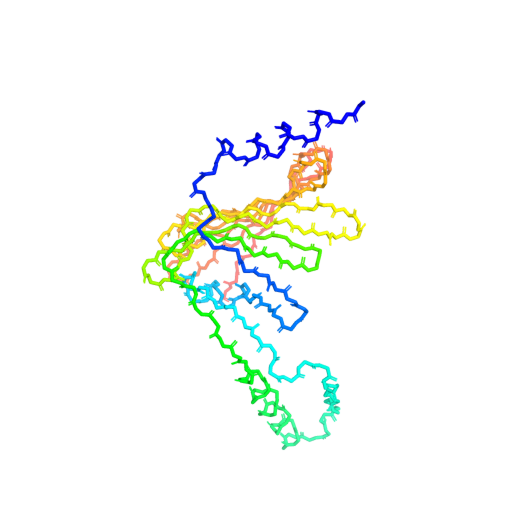YR A C 1
ATOM 774 O O . TYR A 1 90 ? 6.562 7.911 -9.639 1.00 84.25 90 TYR A O 1
ATOM 782 N N . LEU A 1 91 ? 6.736 7.985 -11.887 1.00 85.56 91 LEU A N 1
ATOM 783 C CA . LEU A 1 91 ? 5.311 7.900 -12.182 1.00 85.56 91 LEU A CA 1
ATOM 784 C C . LEU A 1 91 ? 5.058 6.680 -13.070 1.00 85.56 91 LEU A C 1
ATOM 786 O O . LEU A 1 91 ? 5.536 6.628 -14.200 1.00 85.56 91 LEU A O 1
ATOM 790 N N . LEU A 1 92 ? 4.287 5.725 -12.560 1.00 82.75 92 LEU A N 1
ATOM 791 C CA . LEU A 1 92 ? 3.742 4.607 -13.320 1.00 82.75 92 LEU A CA 1
ATOM 792 C C . LEU A 1 92 ? 2.312 4.924 -13.736 1.00 82.75 92 LEU A C 1
ATOM 794 O O . LEU A 1 92 ? 1.481 5.280 -12.900 1.00 82.75 92 LEU A O 1
ATOM 798 N N . GLU A 1 93 ? 2.021 4.779 -15.021 1.00 82.69 93 GLU A N 1
ATOM 799 C CA . GLU A 1 93 ? 0.677 4.956 -15.570 1.00 82.69 93 GLU A CA 1
ATOM 800 C C . GLU A 1 93 ? 0.257 3.677 -16.278 1.00 82.69 93 GLU A C 1
ATOM 802 O O . GLU A 1 93 ? 0.996 3.182 -17.126 1.00 82.69 93 GLU A O 1
ATOM 807 N N . GLY A 1 94 ? -0.927 3.166 -15.960 1.00 74.56 94 GLY A N 1
ATOM 808 C CA . GLY A 1 94 ? -1.539 2.057 -16.677 1.00 74.56 94 GLY A CA 1
ATOM 809 C C . GLY A 1 94 ? -3.036 2.269 -16.849 1.00 74.56 94 GLY A C 1
ATOM 810 O O . GLY A 1 94 ? -3.616 3.265 -16.405 1.00 74.56 94 GLY A O 1
ATOM 811 N N . LYS A 1 95 ? -3.694 1.330 -17.527 1.00 75.19 95 LYS A N 1
ATOM 812 C CA . LYS A 1 95 ? -5.138 1.406 -17.765 1.00 75.19 95 LYS A CA 1
ATOM 813 C C . LYS A 1 95 ? -5.884 1.368 -16.429 1.00 75.19 95 LYS A C 1
ATOM 815 O O . LYS A 1 95 ? -5.857 0.367 -15.724 1.00 75.19 95 LYS A O 1
ATOM 820 N N . GLY A 1 96 ? -6.537 2.474 -16.078 1.00 73.62 96 GLY A N 1
ATOM 821 C CA . GLY A 1 96 ? -7.310 2.581 -14.840 1.00 73.62 96 GLY A CA 1
ATOM 822 C C . GLY A 1 96 ? -6.482 2.780 -13.568 1.00 73.62 96 GLY A C 1
ATOM 823 O O . GLY A 1 96 ? -7.066 2.748 -12.487 1.00 73.62 96 GLY A O 1
ATOM 824 N N . PHE A 1 97 ? -5.165 3.022 -13.658 1.00 80.62 97 PHE A N 1
ATOM 825 C CA . PHE A 1 97 ? -4.376 3.386 -12.481 1.00 80.62 97 PHE A CA 1
ATOM 826 C C . PHE A 1 97 ? -3.202 4.329 -12.761 1.00 80.62 97 PHE A C 1
ATOM 828 O O . PHE A 1 97 ? -2.621 4.359 -13.843 1.00 80.62 97 PHE A O 1
ATOM 835 N N . THR A 1 98 ? -2.816 5.080 -11.732 1.00 84.88 98 THR A N 1
ATOM 836 C CA . THR A 1 98 ? -1.552 5.825 -11.685 1.00 84.88 98 THR A CA 1
ATOM 837 C C . THR A 1 98 ? -0.880 5.580 -10.344 1.00 84.88 98 THR A C 1
ATOM 839 O O . THR A 1 98 ? -1.550 5.526 -9.317 1.00 84.88 98 THR A O 1
ATOM 842 N N . MET A 1 99 ? 0.438 5.441 -10.327 1.00 84.56 99 MET A N 1
ATOM 843 C CA . MET A 1 99 ? 1.216 5.216 -9.117 1.00 84.56 99 MET A CA 1
ATOM 844 C C . MET A 1 99 ? 2.425 6.141 -9.095 1.00 84.56 99 MET A C 1
ATOM 846 O O . MET A 1 99 ? 3.212 6.180 -10.031 1.00 84.56 99 MET A O 1
ATOM 850 N N . ARG A 1 100 ? 2.579 6.884 -8.003 1.00 88.69 100 ARG A N 1
ATOM 851 C CA . ARG A 1 100 ? 3.726 7.754 -7.736 1.00 88.69 100 ARG A CA 1
ATOM 852 C C . ARG A 1 100 ? 4.521 7.183 -6.588 1.00 88.69 100 ARG A C 1
ATOM 854 O O . ARG A 1 100 ? 3.925 6.875 -5.557 1.00 88.69 100 ARG A O 1
ATOM 861 N N . PHE A 1 101 ? 5.828 7.067 -6.759 1.00 87.25 101 PHE A N 1
ATOM 862 C CA . PHE A 1 101 ? 6.707 6.498 -5.747 1.00 87.25 101 PHE A CA 1
ATOM 863 C C . PHE A 1 101 ? 8.143 6.970 -5.917 1.00 87.25 101 PHE A C 1
ATOM 865 O O . PHE A 1 101 ? 8.520 7.511 -6.954 1.00 87.25 101 PHE A O 1
ATOM 872 N N . GLU A 1 102 ? 8.948 6.721 -4.895 1.00 89.12 102 GLU A N 1
ATOM 873 C CA . GLU A 1 102 ? 10.377 6.988 -4.905 1.00 89.12 102 GLU A CA 1
ATOM 874 C C . GLU A 1 102 ? 11.139 5.748 -4.484 1.00 89.12 102 GLU A C 1
ATOM 876 O O . GLU A 1 102 ? 10.662 4.968 -3.653 1.00 89.12 102 GLU A O 1
ATOM 881 N N . VAL A 1 103 ? 12.339 5.596 -5.033 1.00 88.88 103 VAL A N 1
ATOM 882 C CA . VAL A 1 103 ? 13.252 4.517 -4.674 1.00 88.88 103 VAL A CA 1
ATOM 883 C C . VAL A 1 103 ? 14.638 5.042 -4.334 1.00 88.88 103 VAL A C 1
ATOM 885 O O . VAL A 1 103 ? 15.135 6.007 -4.924 1.00 88.88 103 VAL A O 1
ATOM 888 N N . ASN A 1 104 ? 15.281 4.390 -3.370 1.00 88.19 104 ASN A N 1
ATOM 889 C CA . ASN A 1 104 ? 16.659 4.687 -2.989 1.00 88.19 104 ASN A CA 1
ATOM 890 C C . ASN A 1 104 ? 17.684 3.957 -3.886 1.00 88.19 104 ASN A C 1
ATOM 892 O O . ASN A 1 104 ? 17.344 3.310 -4.873 1.00 88.19 104 ASN A O 1
ATOM 896 N N . GLU A 1 105 ? 18.969 4.049 -3.532 1.00 88.88 105 GLU A N 1
ATOM 897 C CA . GLU A 1 105 ? 20.082 3.415 -4.265 1.00 88.88 105 GLU A CA 1
ATOM 898 C C . GLU A 1 105 ? 20.016 1.886 -4.319 1.00 88.88 105 GLU A C 1
ATOM 900 O O . GLU A 1 105 ? 20.632 1.280 -5.191 1.00 88.88 105 GLU A O 1
ATOM 905 N N . LYS A 1 106 ? 19.250 1.267 -3.419 1.00 88.81 106 LYS A N 1
ATOM 906 C CA . LYS A 1 106 ? 19.033 -0.180 -3.370 1.00 88.81 106 LYS A CA 1
ATOM 907 C C . LYS A 1 106 ? 17.793 -0.621 -4.155 1.00 88.81 106 LYS A C 1
ATOM 909 O O . LYS A 1 106 ? 17.532 -1.817 -4.237 1.00 88.81 106 LYS A O 1
ATOM 914 N N . GLY A 1 107 ? 17.029 0.320 -4.718 1.00 85.69 107 GLY A N 1
ATOM 915 C CA . GLY A 1 107 ? 15.746 0.033 -5.363 1.00 85.69 107 GLY A CA 1
ATOM 916 C C . GLY A 1 107 ? 14.607 -0.228 -4.370 1.00 85.69 107 GLY A C 1
ATOM 917 O O . GLY A 1 107 ? 13.620 -0.863 -4.731 1.00 85.69 107 GLY A O 1
ATOM 918 N N . GLU A 1 108 ? 14.736 0.220 -3.119 1.00 87.81 108 GLU A N 1
ATOM 919 C CA . GLU A 1 108 ? 13.692 0.092 -2.096 1.00 87.81 108 GLU A CA 1
ATOM 920 C C . GLU A 1 108 ? 12.764 1.310 -2.122 1.00 87.81 108 GLU A C 1
ATOM 922 O O . GLU A 1 108 ? 13.254 2.436 -2.260 1.00 87.81 108 GLU A O 1
ATOM 927 N N . PHE A 1 109 ? 11.459 1.114 -1.900 1.00 85.06 109 PHE A N 1
ATOM 928 C CA . PHE A 1 109 ? 10.529 2.226 -1.684 1.00 85.06 109 PHE A CA 1
ATOM 929 C C . PHE A 1 109 ? 10.965 3.119 -0.517 1.00 85.06 109 PHE A C 1
ATOM 931 O O . PHE A 1 109 ? 11.295 2.650 0.579 1.00 85.06 109 PHE A O 1
ATOM 938 N N . ILE A 1 110 ? 10.880 4.430 -0.732 1.00 86.19 110 ILE A N 1
ATOM 939 C CA . ILE A 1 110 ? 11.066 5.440 0.309 1.00 86.19 110 ILE A CA 1
ATOM 940 C C . ILE A 1 110 ? 9.914 6.444 0.303 1.00 86.19 110 ILE A C 1
ATOM 942 O O . ILE A 1 110 ? 9.298 6.713 -0.726 1.00 86.19 110 ILE A O 1
ATOM 946 N N . GLY A 1 111 ? 9.617 7.000 1.477 1.00 86.00 111 GLY A N 1
ATOM 947 C CA . GLY A 1 111 ? 8.632 8.068 1.607 1.00 86.00 111 GLY A CA 1
ATOM 948 C C . GLY A 1 111 ? 7.203 7.585 1.371 1.00 86.00 111 GLY A C 1
ATOM 949 O O . GLY A 1 111 ? 6.811 6.518 1.843 1.00 86.00 111 GLY A O 1
ATOM 950 N N . ILE A 1 112 ? 6.405 8.407 0.688 1.00 87.62 112 ILE A N 1
ATOM 951 C CA . ILE A 1 112 ? 4.982 8.149 0.454 1.00 87.62 112 ILE A CA 1
ATOM 952 C C . ILE A 1 112 ? 4.776 7.729 -0.997 1.00 87.62 112 ILE A C 1
ATOM 954 O O . ILE A 1 112 ? 5.010 8.496 -1.927 1.00 87.62 112 ILE A O 1
ATOM 958 N N . THR A 1 113 ? 4.246 6.527 -1.172 1.00 85.69 113 THR A N 1
ATOM 959 C CA . THR A 1 113 ? 3.755 6.010 -2.443 1.00 85.69 113 THR A CA 1
ATOM 960 C C . THR A 1 113 ? 2.256 6.255 -2.546 1.00 85.69 113 THR A C 1
ATOM 962 O O . THR A 1 113 ? 1.501 5.883 -1.652 1.00 85.69 113 THR A O 1
ATOM 965 N N . THR A 1 114 ? 1.805 6.883 -3.629 1.00 86.88 114 THR A N 1
ATOM 966 C CA . THR A 1 114 ? 0.379 7.141 -3.880 1.00 86.88 114 THR A CA 1
ATOM 967 C C . THR A 1 114 ? -0.071 6.381 -5.111 1.00 86.88 114 THR A C 1
ATOM 969 O O . THR A 1 114 ? 0.459 6.612 -6.193 1.00 86.88 114 THR A O 1
ATOM 972 N N . ILE A 1 115 ? -1.080 5.535 -4.961 1.00 85.06 115 ILE A N 1
ATOM 973 C CA . ILE A 1 115 ? -1.733 4.811 -6.045 1.00 85.06 115 ILE A CA 1
ATOM 974 C C . ILE A 1 115 ? -3.146 5.360 -6.189 1.00 85.06 115 ILE A C 1
ATOM 976 O O . ILE A 1 115 ? -3.886 5.444 -5.214 1.00 85.06 115 ILE A O 1
ATOM 980 N N . LYS A 1 116 ? -3.534 5.730 -7.400 1.00 84.75 116 LYS A N 1
ATOM 981 C CA . LYS A 1 116 ? -4.918 6.027 -7.751 1.00 84.75 116 LYS A CA 1
ATOM 982 C C . LYS A 1 116 ? -5.406 4.942 -8.680 1.00 84.75 116 LYS A C 1
ATOM 984 O O . LYS A 1 116 ? -4.7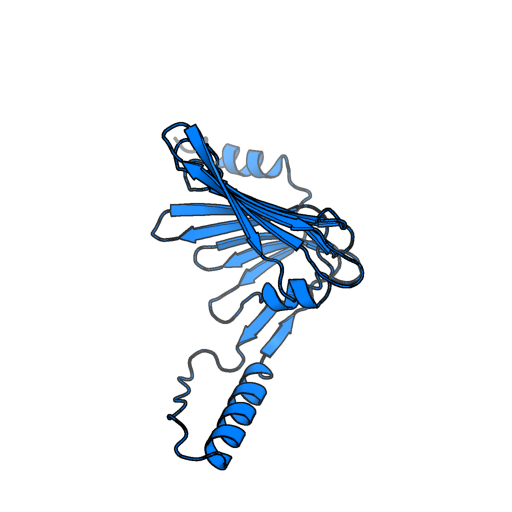36 4.679 -9.673 1.00 84.75 116 LYS A O 1
ATOM 989 N N . ILE A 1 117 ? -6.536 4.337 -8.358 1.00 81.44 117 ILE A N 1
ATOM 990 C CA . ILE A 1 117 ? -7.151 3.259 -9.135 1.00 81.44 117 ILE A CA 1
ATOM 991 C C . ILE A 1 117 ? -8.604 3.604 -9.427 1.00 81.44 117 ILE A C 1
ATOM 993 O O . ILE A 1 117 ? -9.220 4.356 -8.675 1.00 81.44 117 ILE A O 1
ATOM 997 N N . ILE A 1 118 ? -9.151 3.045 -10.499 1.00 74.69 118 ILE A N 1
ATOM 998 C CA . ILE A 1 118 ? -10.579 3.109 -10.796 1.00 74.69 118 ILE A CA 1
ATOM 999 C C . ILE A 1 118 ? -11.189 1.749 -10.451 1.00 74.69 118 ILE A C 1
ATOM 1001 O O . ILE A 1 118 ? -10.865 0.758 -11.101 1.00 74.69 118 ILE A O 1
ATOM 1005 N N . ILE A 1 119 ? -12.059 1.701 -9.441 1.00 72.88 119 ILE A N 1
ATOM 1006 C CA . ILE A 1 119 ? -12.854 0.519 -9.072 1.00 72.88 119 ILE A CA 1
ATOM 1007 C C . ILE A 1 119 ? -14.315 0.859 -9.348 1.00 72.88 119 ILE A C 1
ATOM 1009 O O . ILE A 1 119 ? -14.799 1.864 -8.843 1.00 72.88 119 ILE A O 1
ATOM 1013 N N . ASP A 1 120 ? -15.014 0.061 -10.157 1.00 76.00 120 ASP A N 1
ATOM 1014 C CA . ASP A 1 120 ? -16.444 0.251 -10.460 1.00 76.00 120 ASP A CA 1
ATOM 1015 C C . ASP A 1 120 ? -16.808 1.683 -10.904 1.00 76.00 120 ASP A C 1
ATOM 1017 O O . ASP A 1 120 ? -17.859 2.223 -10.570 1.00 76.00 120 ASP A O 1
ATOM 1021 N N . SER A 1 121 ? -15.936 2.309 -11.704 1.00 75.38 121 SER A N 1
ATOM 1022 C CA . SER A 1 121 ? -16.037 3.714 -12.153 1.00 75.38 121 SER A CA 1
ATOM 1023 C C . SER A 1 121 ? -15.792 4.780 -11.074 1.00 75.38 121 SER A C 1
ATOM 1025 O O . SER A 1 121 ? -15.903 5.974 -11.355 1.00 75.38 121 SER A O 1
ATOM 1027 N N . GLU A 1 122 ? -15.399 4.390 -9.864 1.00 75.56 122 GLU A N 1
ATOM 1028 C CA . GLU A 1 122 ? -14.997 5.291 -8.789 1.00 75.56 122 GLU A CA 1
ATOM 1029 C C . GLU A 1 122 ? -13.473 5.408 -8.681 1.00 75.56 122 GLU A C 1
ATOM 1031 O O . GLU A 1 122 ? -12.745 4.419 -8.681 1.00 75.56 122 GLU A O 1
ATOM 1036 N N . ASN A 1 123 ? -12.974 6.642 -8.559 1.00 81.31 123 ASN A N 1
ATOM 1037 C CA . ASN A 1 123 ? -11.555 6.895 -8.313 1.00 81.31 123 ASN A CA 1
ATOM 1038 C C . ASN A 1 123 ? -11.227 6.649 -6.838 1.00 81.31 123 ASN A C 1
ATOM 1040 O O . ASN A 1 123 ? -11.639 7.430 -5.991 1.00 81.31 123 ASN A O 1
ATOM 1044 N N . CYS A 1 124 ? -10.438 5.635 -6.522 1.00 79.19 124 CYS A N 1
ATOM 1045 C CA . CYS A 1 124 ? -9.923 5.419 -5.174 1.00 79.19 124 CYS A CA 1
ATOM 1046 C C . CYS A 1 124 ? -8.462 5.865 -5.081 1.00 79.19 124 CYS A C 1
ATOM 1048 O O . CYS A 1 124 ? -7.701 5.761 -6.045 1.00 79.19 124 CYS A O 1
ATOM 1050 N N . GLU A 1 125 ? -8.052 6.345 -3.909 1.00 89.06 125 GLU A N 1
ATOM 1051 C CA . GLU A 1 125 ? -6.663 6.702 -3.612 1.00 89.06 125 GLU A CA 1
ATOM 1052 C C . GLU A 1 125 ? -6.133 5.830 -2.475 1.00 89.06 125 GLU A C 1
ATOM 1054 O O . GLU A 1 125 ? -6.735 5.739 -1.409 1.00 89.06 125 GLU A O 1
ATOM 1059 N N . MET A 1 126 ? -4.978 5.216 -2.689 1.00 87.06 126 MET A N 1
ATOM 1060 C CA . MET A 1 126 ? -4.257 4.419 -1.708 1.00 87.06 126 MET A CA 1
ATOM 1061 C C . MET A 1 126 ? -2.901 5.073 -1.474 1.00 87.06 126 MET A C 1
ATOM 1063 O O . MET A 1 126 ? -2.134 5.291 -2.411 1.00 87.06 126 MET A O 1
ATOM 1067 N N . LYS A 1 127 ? -2.597 5.408 -0.227 1.00 88.81 127 LYS A N 1
ATOM 1068 C CA . LYS A 1 127 ? -1.311 5.980 0.175 1.00 88.81 127 LYS A CA 1
ATOM 1069 C C . LYS A 1 127 ? -0.594 5.000 1.074 1.00 88.81 127 LYS A C 1
ATOM 1071 O O . LYS A 1 127 ? -1.135 4.654 2.114 1.00 88.81 127 LYS A O 1
ATOM 1076 N N . PHE A 1 128 ? 0.612 4.608 0.694 1.00 85.81 128 PHE A N 1
ATOM 1077 C CA . PHE A 1 128 ? 1.488 3.722 1.450 1.00 85.81 128 PHE A CA 1
ATOM 1078 C C . PHE A 1 128 ? 2.719 4.509 1.888 1.00 85.81 128 PHE A C 1
ATOM 1080 O O . PHE A 1 128 ? 3.303 5.226 1.078 1.00 85.81 128 PHE A O 1
ATOM 1087 N N . SER A 1 129 ? 3.130 4.376 3.142 1.00 88.56 129 SER A N 1
ATOM 1088 C CA . SER A 1 129 ? 4.373 4.966 3.637 1.00 88.56 129 SER A CA 1
ATOM 1089 C C . SER A 1 129 ? 5.416 3.884 3.851 1.00 88.56 129 SER A C 1
ATOM 1091 O O . SER A 1 129 ? 5.121 2.822 4.404 1.00 88.56 129 SER A O 1
ATOM 1093 N N . PHE A 1 130 ? 6.643 4.185 3.441 1.00 85.12 130 PHE A N 1
ATOM 1094 C CA . PHE A 1 130 ? 7.804 3.328 3.605 1.00 85.12 130 PHE A CA 1
ATOM 1095 C C . PHE A 1 130 ? 8.911 4.082 4.340 1.00 85.12 130 PHE A C 1
ATOM 1097 O O . PHE A 1 130 ? 9.223 5.236 4.033 1.00 85.12 130 PHE A O 1
ATOM 1104 N N . LYS A 1 131 ? 9.536 3.416 5.309 1.00 82.81 131 LYS A N 1
ATOM 1105 C CA . LYS A 1 131 ? 10.702 3.911 6.040 1.00 82.81 131 LYS A CA 1
ATOM 1106 C C . LYS A 1 131 ? 11.827 2.895 5.895 1.00 82.81 131 LYS A C 1
ATOM 1108 O O . LYS A 1 131 ? 11.734 1.801 6.440 1.00 82.81 131 LYS A O 1
ATOM 1113 N N . ASN A 1 132 ? 12.888 3.273 5.180 1.00 78.69 132 ASN A N 1
ATOM 1114 C CA . ASN A 1 132 ? 14.037 2.405 4.886 1.00 78.69 132 ASN A CA 1
ATOM 1115 C C . ASN A 1 132 ? 13.611 1.070 4.236 1.00 78.69 132 ASN A C 1
ATOM 1117 O O . ASN A 1 132 ? 13.928 0.007 4.762 1.00 78.69 132 ASN A O 1
ATOM 1121 N N . GLY A 1 133 ? 12.790 1.123 3.179 1.00 75.81 133 GLY A N 1
ATOM 1122 C CA . GLY A 1 133 ? 12.240 -0.063 2.503 1.00 75.81 133 GLY A CA 1
ATOM 1123 C C . GLY A 1 133 ? 11.111 -0.774 3.257 1.00 75.81 133 GLY A C 1
ATOM 1124 O O . GLY A 1 133 ? 10.298 -1.473 2.660 1.00 75.81 133 GLY A O 1
ATOM 1125 N N . ARG A 1 134 ? 10.962 -0.551 4.566 1.00 81.50 134 ARG A N 1
ATOM 1126 C CA . ARG A 1 134 ? 9.892 -1.176 5.344 1.00 81.50 134 ARG A CA 1
ATOM 1127 C C . ARG A 1 134 ? 8.580 -0.412 5.209 1.00 81.50 134 ARG A C 1
ATOM 1129 O O . ARG A 1 134 ? 8.523 0.783 5.490 1.00 81.50 134 ARG A O 1
ATOM 1136 N N . PHE A 1 135 ? 7.517 -1.124 4.856 1.00 82.50 135 PHE A N 1
ATOM 1137 C CA . PHE A 1 135 ? 6.145 -0.626 4.893 1.00 82.50 135 PHE A CA 1
ATOM 1138 C C . PHE A 1 135 ? 5.723 -0.284 6.332 1.00 82.50 135 PHE A C 1
ATOM 1140 O O . PHE A 1 135 ? 5.879 -1.109 7.232 1.00 82.50 135 PHE A O 1
ATOM 1147 N N . THR A 1 136 ? 5.211 0.929 6.556 1.00 85.00 136 THR A N 1
ATOM 1148 C CA . THR A 1 136 ? 4.829 1.410 7.895 1.00 85.00 136 THR A CA 1
ATOM 1149 C C . THR A 1 136 ? 3.363 1.784 8.007 1.00 85.00 136 THR A C 1
ATOM 1151 O O . THR A 1 136 ? 2.759 1.498 9.030 1.00 85.00 136 THR A O 1
ATOM 1154 N N . THR A 1 137 ? 2.760 2.422 7.006 1.00 88.50 137 THR A N 1
ATOM 1155 C CA . THR A 1 137 ? 1.347 2.824 7.084 1.00 88.50 137 THR A CA 1
ATOM 1156 C C . THR A 1 137 ? 0.661 2.738 5.736 1.00 88.50 137 THR A C 1
ATOM 1158 O O . THR A 1 137 ? 1.297 2.957 4.707 1.00 88.50 137 THR A O 1
ATOM 1161 N N . ALA A 1 138 ? -0.647 2.483 5.736 1.00 87.19 138 ALA A N 1
ATOM 1162 C CA . ALA A 1 138 ? -1.485 2.702 4.566 1.00 87.19 138 ALA A CA 1
ATOM 1163 C C . ALA A 1 138 ? -2.775 3.454 4.902 1.00 87.19 138 ALA A C 1
ATOM 1165 O O . ALA A 1 138 ? -3.333 3.319 5.989 1.00 87.19 138 ALA A O 1
ATOM 1166 N N . ASN A 1 139 ? -3.261 4.248 3.953 1.00 90.25 139 ASN A N 1
ATOM 1167 C CA . ASN A 1 139 ? -4.526 4.967 4.039 1.00 90.25 139 ASN A CA 1
ATOM 1168 C C . ASN A 1 139 ? -5.261 4.849 2.702 1.00 90.25 139 ASN A C 1
ATOM 1170 O O . ASN A 1 139 ? -4.694 5.171 1.657 1.00 90.25 139 ASN A O 1
ATOM 1174 N N . PHE A 1 140 ? -6.506 4.387 2.750 1.00 88.12 140 PHE A N 1
ATOM 1175 C CA . PHE A 1 140 ? -7.338 4.143 1.580 1.00 88.12 140 PHE A CA 1
ATOM 1176 C C . PHE A 1 140 ? -8.537 5.080 1.609 1.00 88.12 140 PHE A C 1
ATOM 1178 O O . PHE A 1 140 ? -9.269 5.131 2.604 1.00 88.12 140 PHE A O 1
ATOM 1185 N N . LYS A 1 141 ? -8.736 5.803 0.509 1.00 89.00 141 LYS A N 1
ATOM 1186 C CA . LYS A 1 141 ? -9.792 6.795 0.341 1.00 89.00 141 LYS A CA 1
ATOM 1187 C C . LYS A 1 141 ? -10.668 6.491 -0.859 1.00 89.00 141 LYS A C 1
ATOM 1189 O O . LYS A 1 141 ? -10.169 6.088 -1.911 1.00 89.00 141 LYS A O 1
ATOM 1194 N N . ASP A 1 142 ? -11.964 6.698 -0.679 1.00 85.19 142 ASP A N 1
ATOM 1195 C CA . ASP A 1 142 ? -12.949 6.610 -1.752 1.00 85.19 142 ASP A CA 1
ATOM 1196 C C . ASP A 1 142 ? -12.874 7.832 -2.691 1.00 85.19 142 ASP A C 1
ATOM 1198 O O . ASP A 1 142 ? -12.089 8.767 -2.491 1.00 85.19 142 ASP A O 1
ATOM 1202 N N . SER A 1 143 ? -13.739 7.840 -3.705 1.00 83.44 143 SER A N 1
ATOM 1203 C CA . SER A 1 143 ? -13.859 8.917 -4.697 1.00 83.44 143 SER A CA 1
ATOM 1204 C C . SER A 1 143 ? -14.285 10.269 -4.134 1.00 83.44 143 SER A C 1
ATOM 1206 O O . SER A 1 143 ? -14.094 11.302 -4.779 1.00 83.44 143 SER A O 1
ATOM 1208 N N . LYS A 1 144 ? -14.820 10.281 -2.913 1.00 86.25 144 LYS A N 1
ATOM 1209 C CA . LYS A 1 144 ? -15.259 11.471 -2.182 1.00 86.25 144 LYS A CA 1
ATOM 1210 C C . LYS A 1 144 ? -14.208 11.933 -1.168 1.00 86.25 144 LYS A C 1
ATOM 1212 O O . LYS A 1 144 ? -14.393 12.964 -0.528 1.00 86.25 144 LYS A O 1
ATOM 1217 N N . GLY A 1 145 ? -13.098 11.203 -1.040 1.00 86.75 145 GLY A N 1
ATOM 1218 C CA . GLY A 1 145 ? -12.016 11.483 -0.102 1.00 86.75 145 GLY A CA 1
ATOM 1219 C C . GLY A 1 145 ? -12.236 10.925 1.307 1.00 86.75 145 GLY A C 1
ATOM 1220 O O . GLY A 1 145 ? -11.408 11.193 2.186 1.00 86.75 145 GLY A O 1
ATOM 1221 N N . ASN A 1 146 ? -13.297 10.145 1.535 1.00 89.56 146 ASN A N 1
ATOM 1222 C CA . ASN A 1 146 ? -13.542 9.496 2.819 1.00 89.56 146 ASN A CA 1
ATOM 1223 C C . ASN A 1 146 ? -12.563 8.343 3.000 1.00 89.56 146 ASN A C 1
ATOM 1225 O O . ASN A 1 146 ? -12.371 7.527 2.102 1.00 89.56 146 ASN A O 1
ATOM 1229 N N . THR A 1 147 ? -11.953 8.264 4.179 1.00 89.38 147 THR A N 1
ATOM 1230 C CA . THR A 1 147 ? -11.075 7.142 4.520 1.00 89.38 147 THR A CA 1
ATOM 1231 C C . THR A 1 147 ? -11.928 5.938 4.888 1.00 89.38 147 THR A C 1
ATOM 1233 O O . THR A 1 147 ? -12.766 6.057 5.775 1.00 89.38 147 THR A O 1
ATOM 1236 N N . PHE A 1 148 ? -11.709 4.798 4.235 1.00 87.44 148 PHE A N 1
ATOM 1237 C CA . PHE A 1 148 ? -12.432 3.556 4.533 1.00 87.44 148 PHE A CA 1
ATOM 1238 C C . PHE A 1 148 ? -11.535 2.478 5.151 1.00 87.44 148 PHE A C 1
ATOM 1240 O O . PHE A 1 148 ? -12.037 1.628 5.882 1.00 87.44 148 PHE A O 1
ATOM 1247 N N . ILE A 1 149 ? -10.213 2.546 4.939 1.00 88.00 149 ILE A N 1
ATOM 1248 C CA . ILE A 1 149 ? -9.224 1.692 5.612 1.00 88.00 149 ILE A CA 1
ATOM 1249 C C . ILE A 1 149 ? -8.003 2.519 6.027 1.00 88.00 149 ILE A C 1
ATOM 1251 O O . ILE A 1 149 ? -7.495 3.341 5.259 1.00 88.00 149 ILE A O 1
ATOM 1255 N N . THR A 1 150 ? -7.484 2.252 7.224 1.00 89.69 150 THR A N 1
ATOM 1256 C CA . THR A 1 150 ? -6.127 2.646 7.630 1.00 89.69 150 THR A CA 1
ATOM 1257 C C . THR A 1 150 ? -5.364 1.446 8.157 1.00 89.69 150 THR A C 1
ATOM 1259 O O . THR A 1 150 ? -5.943 0.626 8.861 1.00 89.69 150 THR A O 1
ATOM 1262 N N . TYR A 1 151 ? -4.067 1.400 7.896 1.00 88.56 151 TYR A N 1
ATOM 1263 C CA . TYR A 1 151 ? -3.136 0.428 8.451 1.00 88.56 151 TYR A CA 1
ATOM 1264 C C . TYR A 1 151 ? -1.922 1.148 9.044 1.00 88.56 151 TYR A C 1
ATOM 1266 O O . TYR A 1 151 ? -1.437 2.117 8.457 1.00 88.56 151 TYR A O 1
ATOM 1274 N N . GLU A 1 152 ? -1.399 0.646 10.157 1.00 88.69 152 GLU A N 1
ATOM 1275 C CA . GLU A 1 152 ? -0.118 1.050 10.735 1.00 88.69 152 GLU A CA 1
ATOM 1276 C C . GLU A 1 152 ? 0.665 -0.161 11.269 1.00 88.69 152 GLU A C 1
ATOM 1278 O O . GLU A 1 152 ? 0.093 -1.071 11.862 1.00 88.69 152 GLU A O 1
ATOM 1283 N N . ASP A 1 153 ? 1.982 -0.155 11.073 1.00 86.06 153 ASP A N 1
ATOM 1284 C CA . ASP A 1 153 ? 2.970 -1.039 11.690 1.00 86.06 153 ASP A CA 1
ATOM 1285 C C . ASP A 1 153 ? 4.046 -0.172 12.339 1.00 86.06 153 ASP A C 1
ATOM 1287 O O . ASP A 1 153 ? 4.831 0.493 11.655 1.00 86.06 153 ASP A O 1
ATOM 1291 N N . ILE A 1 154 ? 4.095 -0.201 13.668 1.00 84.25 154 ILE A N 1
ATOM 1292 C CA . ILE A 1 154 ? 5.067 0.573 14.448 1.00 84.25 154 ILE A CA 1
ATOM 1293 C C . ILE A 1 154 ? 6.167 -0.301 15.066 1.00 84.25 154 ILE A C 1
ATOM 1295 O O . ILE A 1 154 ? 6.881 0.129 15.969 1.00 84.25 154 ILE A O 1
ATOM 1299 N N . GLY A 1 155 ? 6.312 -1.542 14.602 1.00 81.44 155 GLY A N 1
ATOM 1300 C CA . GLY A 1 155 ? 7.327 -2.482 15.075 1.00 81.44 155 GLY A CA 1
ATOM 1301 C C . GLY A 1 155 ? 6.880 -3.338 16.255 1.00 81.44 155 GLY A C 1
ATOM 1302 O O . GLY A 1 155 ? 7.132 -4.535 16.224 1.00 81.44 155 GLY A O 1
ATOM 1303 N N . THR A 1 156 ? 6.182 -2.769 17.240 1.00 86.19 156 THR A N 1
ATOM 1304 C CA . THR A 1 156 ? 5.652 -3.508 18.407 1.00 86.19 156 THR A CA 1
ATOM 1305 C C . THR A 1 156 ? 4.214 -3.989 18.223 1.00 86.19 156 THR A C 1
ATOM 1307 O O . THR A 1 156 ? 3.783 -4.932 18.882 1.00 86.19 156 THR A O 1
ATOM 1310 N N . TYR A 1 157 ? 3.459 -3.370 17.318 1.00 84.38 157 TYR A N 1
ATOM 1311 C CA . TYR A 1 157 ? 2.138 -3.837 16.913 1.00 84.38 157 TYR A CA 1
ATOM 1312 C C . TYR A 1 157 ? 1.841 -3.452 15.465 1.00 84.38 157 TYR A C 1
ATOM 1314 O O . TYR A 1 157 ? 2.474 -2.554 14.900 1.00 84.38 157 TYR A O 1
ATOM 1322 N N . THR A 1 158 ? 0.844 -4.124 14.894 1.00 86.56 158 THR A N 1
ATOM 1323 C CA . THR A 1 158 ? 0.118 -3.653 13.713 1.00 86.56 158 THR A CA 1
ATOM 1324 C C . THR A 1 158 ? -1.320 -3.330 14.079 1.00 86.56 158 THR A C 1
ATOM 1326 O O . THR A 1 158 ? -1.893 -3.948 14.980 1.00 86.56 158 THR A O 1
ATOM 1329 N N . LYS A 1 159 ? -1.901 -2.340 13.410 1.00 86.38 159 LYS A N 1
ATOM 1330 C CA . LYS A 1 159 ? -3.303 -1.980 13.572 1.00 86.38 159 LYS A CA 1
ATOM 1331 C C . LYS A 1 159 ? -3.929 -1.707 12.220 1.00 86.38 159 LYS A C 1
ATOM 1333 O O . LYS A 1 159 ? -3.373 -0.976 11.406 1.00 86.38 159 LYS A O 1
ATOM 1338 N N . LEU A 1 160 ? -5.114 -2.261 12.013 1.00 89.69 160 LEU A N 1
ATOM 1339 C CA . LEU A 1 160 ? -5.963 -2.012 10.862 1.00 89.69 160 LEU A CA 1
ATOM 1340 C C . LEU A 1 160 ? -7.301 -1.472 11.354 1.00 89.69 160 LEU A C 1
ATOM 1342 O O . LEU A 1 160 ? -7.940 -2.101 12.188 1.00 89.69 160 LEU A O 1
ATOM 1346 N N . ASN A 1 161 ? -7.740 -0.333 10.824 1.00 86.38 161 ASN A N 1
ATOM 1347 C CA . ASN A 1 161 ? -9.091 0.175 11.051 1.00 86.38 161 ASN A CA 1
ATOM 1348 C C . ASN A 1 161 ? -9.872 0.142 9.746 1.00 86.38 161 ASN A C 1
ATOM 1350 O O . ASN A 1 161 ? -9.358 0.564 8.709 1.00 86.38 161 ASN A O 1
ATOM 1354 N N . GLN A 1 162 ? -11.126 -0.283 9.830 1.00 87.75 162 GLN A N 1
ATOM 1355 C CA . GLN A 1 162 ? -12.129 -0.121 8.788 1.00 87.75 162 GLN A CA 1
ATOM 1356 C C . GLN A 1 162 ? -13.160 0.901 9.250 1.00 87.75 162 GLN A C 1
ATOM 1358 O O . GLN A 1 162 ? -13.589 0.881 10.408 1.00 87.75 162 GLN A O 1
ATOM 1363 N N . PHE A 1 163 ? -13.572 1.776 8.343 1.00 87.25 163 PHE A N 1
ATOM 1364 C CA . PHE A 1 163 ? -14.499 2.863 8.632 1.00 87.25 163 PHE A CA 1
ATOM 1365 C C . PHE A 1 163 ? -15.802 2.685 7.861 1.00 87.25 163 PHE A C 1
ATOM 1367 O O . PHE A 1 163 ? -15.826 2.233 6.716 1.00 87.25 163 PHE A O 1
ATOM 1374 N N . ASN A 1 164 ? -16.892 3.085 8.500 1.00 86.56 164 ASN A N 1
ATOM 1375 C CA . ASN A 1 164 ? -18.181 3.281 7.863 1.00 86.56 164 ASN A CA 1
ATOM 1376 C C . ASN A 1 164 ? -18.148 4.519 6.954 1.00 86.56 164 ASN A C 1
ATOM 1378 O O . ASN A 1 164 ? -17.287 5.392 7.072 1.00 86.56 164 ASN A O 1
ATOM 1382 N N . ARG A 1 165 ? -19.154 4.642 6.080 1.00 80.75 165 ARG A N 1
ATOM 1383 C CA . ARG A 1 165 ? -19.320 5.808 5.188 1.00 80.75 165 ARG A CA 1
ATOM 1384 C C . ARG A 1 165 ? -19.505 7.138 5.927 1.00 80.75 165 ARG A C 1
ATOM 1386 O O . ARG A 1 165 ? -19.289 8.185 5.330 1.00 80.75 165 ARG A O 1
ATOM 1393 N N . ASP A 1 166 ? -19.915 7.104 7.194 1.00 85.56 166 ASP A N 1
ATOM 1394 C CA . ASP A 1 166 ? -20.046 8.285 8.057 1.00 85.56 166 ASP A CA 1
ATOM 1395 C C . ASP A 1 166 ? -18.717 8.697 8.725 1.00 85.56 166 ASP A C 1
ATOM 1397 O O . ASP A 1 166 ? -18.685 9.653 9.499 1.00 85.56 166 ASP A O 1
ATOM 1401 N N . GLY A 1 167 ? -17.623 7.983 8.437 1.00 85.19 167 GLY A N 1
ATOM 1402 C CA . GLY A 1 167 ? -16.290 8.247 8.972 1.00 85.19 167 GLY A CA 1
ATOM 1403 C C . GLY A 1 167 ? -16.038 7.666 10.363 1.00 85.19 167 GLY A C 1
ATOM 1404 O O . GLY A 1 167 ? -14.949 7.857 10.905 1.00 85.19 167 GLY A O 1
ATOM 1405 N N . LYS A 1 168 ? -16.997 6.946 10.960 1.00 89.31 168 LYS A N 1
ATOM 1406 C CA . LYS A 1 168 ? -16.777 6.242 12.230 1.00 89.31 168 LYS A CA 1
ATOM 1407 C C . LYS A 1 168 ? -16.111 4.894 11.993 1.00 89.31 168 LYS A C 1
ATOM 1409 O O . LYS A 1 168 ? -16.377 4.229 10.996 1.00 89.31 168 LYS A O 1
ATOM 1414 N N . ILE A 1 169 ? -15.269 4.467 12.930 1.00 89.69 169 ILE A N 1
ATOM 1415 C CA . ILE A 1 169 ? -14.675 3.126 12.900 1.00 89.69 169 ILE A CA 1
ATOM 1416 C C . ILE A 1 169 ? -15.798 2.091 13.043 1.00 89.69 169 ILE A C 1
ATOM 1418 O O . ILE A 1 169 ? -16.681 2.260 13.879 1.00 89.69 169 ILE A O 1
ATOM 1422 N N . ASN A 1 170 ? -15.749 1.045 12.221 1.00 90.56 170 ASN A N 1
ATOM 1423 C CA . ASN A 1 170 ? -16.599 -0.144 12.298 1.00 90.56 170 ASN A CA 1
ATOM 1424 C C . ASN A 1 170 ? -15.837 -1.326 12.916 1.00 90.56 170 ASN A C 1
ATOM 1426 O O . ASN A 1 170 ? -16.361 -2.052 13.756 1.00 90.56 170 ASN A O 1
ATOM 1430 N N . LEU A 1 171 ? -14.569 -1.486 12.533 1.00 86.62 171 LEU A N 1
ATOM 1431 C CA . LEU A 1 171 ? -13.700 -2.570 12.983 1.00 86.62 171 LEU A CA 1
ATOM 1432 C C . LEU A 1 171 ? -12.286 -2.038 13.211 1.00 86.62 171 LEU A C 1
ATOM 1434 O O . LEU A 1 171 ? -11.753 -1.315 12.372 1.00 86.62 171 LEU A O 1
ATOM 1438 N N . SER A 1 172 ? -11.675 -2.411 14.330 1.00 88.25 172 SER A N 1
ATOM 1439 C CA . SER A 1 172 ? -10.233 -2.306 14.556 1.00 88.25 172 SER A CA 1
ATOM 1440 C C . SER A 1 172 ? -9.659 -3.691 14.804 1.00 88.25 172 SER A C 1
ATOM 1442 O O . SER A 1 172 ? -10.136 -4.398 15.682 1.00 88.25 172 SER A O 1
ATOM 1444 N N . ILE A 1 173 ? -8.612 -4.056 14.081 1.00 82.88 173 ILE A N 1
ATOM 1445 C CA . ILE A 1 173 ? -7.812 -5.249 14.347 1.00 82.88 173 ILE A CA 1
ATOM 1446 C C . ILE A 1 173 ? -6.459 -4.762 14.845 1.00 82.88 173 ILE A C 1
ATOM 1448 O O . ILE A 1 173 ? -5.816 -3.957 14.174 1.00 82.88 173 ILE A O 1
ATOM 1452 N N . ILE A 1 174 ? -6.035 -5.213 16.020 1.00 85.69 174 ILE A N 1
ATOM 1453 C CA . ILE A 1 174 ? -4.739 -4.885 16.615 1.00 85.69 174 ILE A CA 1
ATOM 1454 C C . ILE A 1 174 ? -3.995 -6.191 16.853 1.00 85.69 174 ILE A C 1
ATOM 1456 O O . ILE A 1 174 ? -4.473 -7.044 17.594 1.00 85.69 174 ILE A O 1
ATOM 1460 N N . VAL A 1 175 ? -2.814 -6.332 16.260 1.00 82.44 175 VAL A N 1
ATOM 1461 C CA . VAL A 1 175 ? -1.935 -7.483 16.480 1.00 82.44 175 VAL A CA 1
ATOM 1462 C C . VAL A 1 175 ? -0.675 -6.997 17.171 1.00 82.44 175 VAL A C 1
ATOM 1464 O O . VAL A 1 175 ? 0.135 -6.287 16.572 1.00 82.44 175 VAL A O 1
ATOM 1467 N N . GLN A 1 176 ? -0.516 -7.352 18.442 1.00 83.00 176 GLN A N 1
ATOM 1468 C CA . GLN A 1 176 ? 0.705 -7.086 19.189 1.00 83.00 176 GLN A CA 1
ATOM 1469 C C . GLN A 1 176 ? 1.749 -8.141 18.834 1.00 83.00 176 GLN A C 1
ATOM 1471 O O . GLN A 1 176 ? 1.469 -9.335 18.940 1.00 83.00 176 GLN A O 1
ATOM 1476 N N . LYS A 1 177 ? 2.937 -7.687 18.433 1.00 81.69 177 LYS A N 1
ATOM 1477 C CA . LYS A 1 177 ? 4.047 -8.563 18.063 1.00 81.69 177 LYS A CA 1
ATOM 1478 C C . LYS A 1 177 ? 4.744 -9.048 19.325 1.00 81.69 177 LYS A C 1
ATOM 1480 O O . LYS A 1 177 ? 5.132 -8.224 20.156 1.00 81.69 177 LYS A O 1
ATOM 1485 N N . GLY A 1 178 ? 4.840 -10.360 19.492 1.00 73.62 178 GLY A N 1
ATOM 1486 C CA . GLY A 1 178 ? 5.525 -10.982 20.624 1.00 73.62 178 GLY A CA 1
ATOM 1487 C C . GLY A 1 178 ? 6.812 -11.678 20.197 1.00 73.62 178 GLY A C 1
ATOM 1488 O O . GLY A 1 178 ? 6.998 -11.972 19.022 1.00 73.62 178 GLY A O 1
ATOM 1489 N N . ASP A 1 179 ? 7.685 -11.963 21.164 1.00 68.19 179 ASP A N 1
ATOM 1490 C CA . ASP A 1 179 ? 8.928 -12.704 20.903 1.00 68.19 179 ASP A CA 1
ATOM 1491 C C . ASP A 1 179 ? 8.659 -14.176 20.533 1.00 68.19 179 ASP A C 1
ATOM 1493 O O . ASP A 1 179 ? 9.407 -14.763 19.756 1.00 68.19 179 ASP A O 1
ATOM 1497 N N . GLU A 1 180 ? 7.574 -14.763 21.059 1.00 61.25 180 GLU A N 1
ATOM 1498 C CA . GLU A 1 180 ? 7.180 -16.159 20.796 1.00 61.25 180 GLU A CA 1
ATOM 1499 C C . GLU A 1 180 ? 5.849 -16.288 20.037 1.00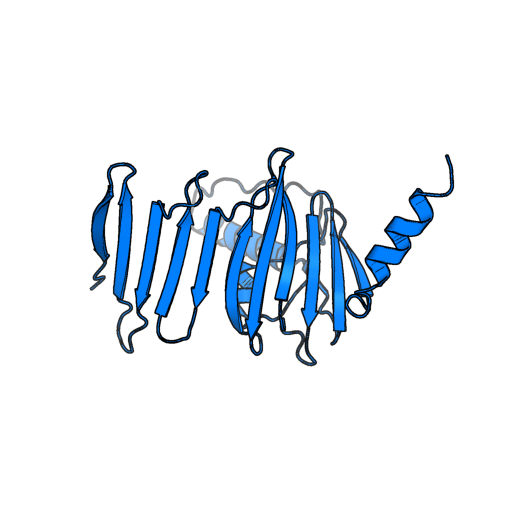 61.25 180 GLU A C 1
ATOM 1501 O O . GLU A 1 180 ? 5.718 -17.161 19.184 1.00 61.25 180 GLU A O 1
ATOM 1506 N N . TYR A 1 181 ? 4.865 -15.421 20.320 1.00 60.75 181 TYR A N 1
ATOM 1507 C CA . TYR A 1 181 ? 3.542 -15.452 19.686 1.00 60.75 181 TYR A CA 1
ATOM 1508 C C . TYR A 1 181 ? 2.948 -14.053 19.556 1.00 60.75 181 TYR A C 1
ATOM 1510 O O . TYR A 1 181 ? 3.003 -13.246 20.491 1.00 60.75 181 TYR A O 1
ATOM 1518 N N . ASP A 1 182 ? 2.292 -13.810 18.427 1.00 74.81 182 ASP A N 1
ATOM 1519 C CA . ASP A 1 182 ? 1.505 -12.605 18.206 1.00 74.81 182 ASP A CA 1
ATOM 1520 C C . ASP A 1 182 ? 0.146 -12.709 18.910 1.00 74.81 182 ASP A C 1
ATOM 1522 O O . ASP A 1 182 ? -0.498 -13.760 18.918 1.00 74.81 182 ASP A O 1
ATOM 1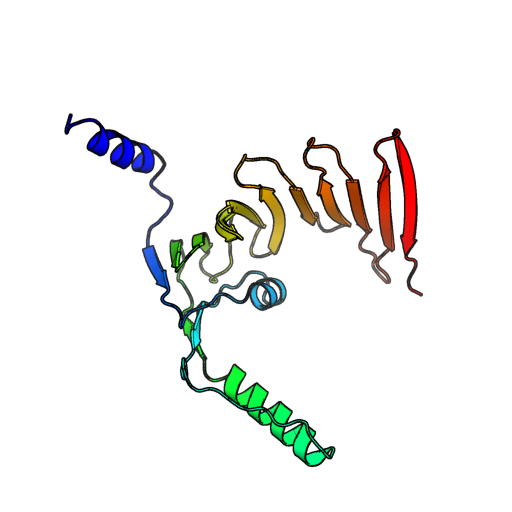526 N N . LYS A 1 183 ? -0.314 -11.602 19.504 1.00 78.75 183 LYS A N 1
ATOM 1527 C CA . LYS A 1 183 ? -1.625 -11.520 20.166 1.00 78.75 183 LYS A CA 1
ATOM 1528 C C . LYS A 1 183 ? -2.550 -10.614 19.373 1.00 78.75 183 LYS A C 1
ATOM 1530 O O . LYS A 1 183 ? -2.313 -9.407 19.297 1.00 78.75 183 LYS A O 1
ATOM 1535 N N . GLY A 1 184 ? -3.602 -11.198 18.806 1.00 82.69 184 GLY A N 1
ATOM 1536 C CA . GLY A 1 184 ? -4.613 -10.490 18.029 1.00 82.69 184 GLY A CA 1
ATOM 1537 C C . GLY A 1 184 ? -5.813 -10.083 18.880 1.00 82.69 184 GLY A C 1
ATOM 1538 O O . GLY A 1 184 ? -6.326 -10.871 19.675 1.00 82.69 184 GLY A O 1
ATOM 1539 N N . ILE A 1 185 ? -6.281 -8.852 18.702 1.00 83.06 185 ILE A N 1
ATOM 1540 C CA . ILE A 1 185 ? -7.551 -8.370 19.238 1.00 83.06 185 ILE A CA 1
ATOM 1541 C C . ILE A 1 185 ? -8.338 -7.732 18.101 1.00 83.06 185 ILE A C 1
ATOM 1543 O O . ILE A 1 185 ? -7.873 -6.784 17.470 1.00 83.06 185 ILE A O 1
ATOM 1547 N N . GLU A 1 186 ? -9.552 -8.217 17.888 1.00 84.44 186 GLU A N 1
ATOM 1548 C CA . GLU A 1 186 ? -10.542 -7.580 17.030 1.00 84.44 186 GLU A CA 1
ATOM 1549 C C . GLU A 1 186 ? -11.517 -6.782 17.892 1.00 84.44 186 GLU A C 1
ATOM 1551 O O . GLU A 1 186 ? -11.932 -7.228 18.962 1.00 84.44 186 GLU A O 1
ATOM 1556 N N . ILE A 1 187 ? -11.869 -5.578 17.453 1.00 85.12 187 ILE A N 1
ATOM 1557 C CA . ILE A 1 187 ? -12.766 -4.664 18.156 1.00 85.12 187 ILE A CA 1
ATOM 1558 C C . ILE A 1 187 ? -13.807 -4.155 17.166 1.00 85.12 187 ILE A C 1
ATOM 1560 O O . ILE A 1 187 ? -13.485 -3.420 16.234 1.00 85.12 187 ILE A O 1
ATOM 1564 N N . TYR A 1 188 ? -15.060 -4.519 17.401 1.00 86.19 188 TYR A N 1
ATOM 1565 C CA . TYR A 1 188 ? -16.218 -4.138 16.606 1.00 86.19 188 TYR A CA 1
ATOM 1566 C C . TYR A 1 188 ? -16.938 -2.956 17.257 1.00 86.19 188 TYR A C 1
ATOM 1568 O O . TYR A 1 188 ? -17.181 -2.958 18.467 1.00 86.19 188 TYR A O 1
ATOM 1576 N N . TYR A 1 189 ? -17.306 -1.967 16.445 1.00 88.75 189 TYR A N 1
ATOM 1577 C CA . TYR A 1 189 ? -17.970 -0.733 16.856 1.00 88.75 189 TYR A CA 1
ATOM 1578 C C . TYR A 1 189 ? -19.330 -0.643 16.167 1.00 88.75 189 TYR A C 1
ATOM 1580 O O . TYR A 1 189 ? -19.430 -0.374 14.970 1.00 88.75 189 TYR A O 1
ATOM 1588 N N . TYR A 1 190 ? -20.394 -0.865 16.931 1.00 84.44 190 TYR A N 1
ATOM 1589 C CA . TYR A 1 190 ? -21.745 -0.894 16.386 1.00 84.44 190 TYR A CA 1
ATOM 1590 C C . TYR A 1 190 ? -22.366 0.513 16.333 1.00 84.44 190 TYR A C 1
ATOM 1592 O O . TYR A 1 190 ? -22.070 1.357 17.185 1.00 84.44 190 TYR A O 1
ATOM 1600 N N . PRO A 1 191 ? -23.295 0.782 15.393 1.00 81.62 191 PRO A N 1
ATOM 1601 C CA . PRO A 1 191 ? -23.941 2.094 15.260 1.00 81.62 191 PRO A CA 1
ATOM 1602 C C . PRO A 1 191 ? -24.675 2.586 16.516 1.00 81.62 191 PRO A C 1
ATOM 1604 O O . PRO A 1 191 ? -24.819 3.790 16.715 1.00 81.62 191 PRO A O 1
ATOM 1607 N N . ASN A 1 192 ? -25.124 1.666 17.375 1.00 86.81 192 ASN A N 1
ATOM 1608 C CA . ASN A 1 192 ? -25.789 1.959 18.649 1.00 86.81 192 ASN A CA 1
ATOM 1609 C C . ASN A 1 192 ? -24.812 2.351 19.782 1.00 86.81 192 ASN A C 1
ATOM 1611 O O . ASN A 1 192 ? -25.245 2.539 20.916 1.00 86.81 192 ASN A O 1
ATOM 1615 N N . GLY A 1 193 ? -23.508 2.448 19.497 1.00 81.12 193 GLY A N 1
ATOM 1616 C CA . GLY A 1 193 ? -22.464 2.778 20.468 1.00 81.12 193 GLY A CA 1
ATOM 1617 C C . GLY A 1 193 ? -21.933 1.584 21.266 1.00 81.12 193 GLY A C 1
ATOM 1618 O O . GLY A 1 193 ? -21.035 1.765 22.086 1.00 81.12 193 GLY A O 1
ATOM 1619 N N . GLN A 1 194 ? -22.447 0.370 21.039 1.00 84.88 194 GLN A N 1
ATOM 1620 C CA . GLN A 1 194 ? -21.892 -0.838 21.649 1.00 84.88 194 GLN A CA 1
ATOM 1621 C C . GLN A 1 194 ? -20.522 -1.169 21.051 1.00 84.88 194 GLN A C 1
ATOM 1623 O O . GLN A 1 194 ? -20.276 -0.973 19.860 1.00 84.88 194 GLN A O 1
ATOM 1628 N N . ILE A 1 195 ? -19.647 -1.719 21.892 1.00 88.56 195 ILE A N 1
ATOM 1629 C CA . ILE A 1 195 ? -18.309 -2.172 21.512 1.00 88.56 195 ILE A CA 1
ATOM 1630 C C . ILE A 1 195 ? -18.173 -3.635 21.926 1.00 88.56 195 ILE A C 1
ATOM 1632 O O . ILE A 1 195 ? -18.451 -3.978 23.077 1.00 88.56 195 ILE A O 1
ATOM 1636 N N . LYS A 1 196 ? -17.733 -4.490 21.002 1.00 86.06 196 LYS A N 1
ATOM 1637 C CA . LYS A 1 196 ? -17.403 -5.897 21.271 1.00 86.06 196 LYS A CA 1
ATOM 1638 C C . LYS A 1 196 ? -15.936 -6.126 20.946 1.00 86.06 196 LYS A C 1
ATOM 1640 O O . LYS A 1 196 ? -15.477 -5.667 19.907 1.00 86.06 196 LYS A O 1
ATOM 1645 N N . SER A 1 197 ? -15.211 -6.831 21.809 1.00 85.12 197 SER A N 1
ATOM 1646 C CA . SER A 1 197 ? -13.845 -7.261 21.519 1.00 85.12 197 SER A CA 1
ATOM 1647 C C . SER A 1 197 ? -13.712 -8.776 21.574 1.00 85.12 197 SER A C 1
ATOM 1649 O O . SER A 1 197 ? -14.306 -9.436 22.426 1.00 85.12 197 SER A O 1
ATOM 1651 N N . GLU A 1 198 ? -12.926 -9.316 20.653 1.00 80.75 198 GLU A N 1
ATOM 1652 C CA . GLU A 1 198 ? -12.607 -10.735 20.546 1.00 80.75 198 GLU A CA 1
ATOM 1653 C C . GLU A 1 198 ? -11.084 -10.876 20.532 1.00 80.75 198 GLU A C 1
ATOM 1655 O O . GLU A 1 198 ? -10.391 -10.106 19.867 1.00 80.75 198 GLU A O 1
ATOM 1660 N N . ARG A 1 199 ? -10.540 -11.808 21.323 1.00 79.88 199 ARG A N 1
ATOM 1661 C CA . ARG A 1 199 ? -9.097 -12.082 21.346 1.00 79.88 199 ARG A CA 1
ATOM 1662 C C . ARG A 1 199 ? -8.834 -13.401 20.651 1.00 79.88 199 ARG A C 1
ATOM 1664 O O . ARG A 1 199 ? -9.379 -14.417 21.080 1.00 79.88 199 ARG A O 1
ATOM 1671 N N . ASP A 1 200 ? -7.954 -13.381 19.662 1.00 63.03 200 ASP A N 1
ATOM 1672 C CA . ASP A 1 200 ? -7.376 -14.602 19.123 1.00 63.03 200 ASP A CA 1
ATOM 1673 C C . ASP A 1 200 ? -6.071 -14.878 19.876 1.00 63.03 200 ASP A C 1
ATOM 1675 O O . ASP A 1 200 ? -5.068 -14.177 19.722 1.00 63.03 200 ASP A O 1
ATOM 1679 N N . ASN A 1 201 ? -6.117 -15.874 20.758 1.00 55.69 201 ASN A N 1
ATOM 1680 C CA . ASN A 1 201 ? -4.925 -16.467 21.346 1.00 55.69 201 ASN A CA 1
ATOM 1681 C C . ASN A 1 201 ? -4.679 -17.770 20.585 1.00 55.69 201 ASN A C 1
ATOM 1683 O O . ASN A 1 201 ? -5.082 -18.837 21.060 1.00 55.69 201 ASN A O 1
ATOM 1687 N N . LYS A 1 202 ? -4.051 -17.706 19.407 1.00 45.22 202 LYS A N 1
ATOM 1688 C CA . LYS A 1 202 ? -3.546 -18.933 18.787 1.00 45.22 202 LYS A CA 1
ATOM 1689 C C . LYS A 1 202 ? -2.478 -19.524 19.706 1.00 45.22 202 LYS A C 1
ATOM 1691 O O . LYS A 1 202 ? -1.479 -18.868 19.993 1.00 45.22 202 LYS A O 1
ATOM 1696 N N . LYS A 1 203 ? -2.768 -20.715 20.231 1.00 44.06 203 LYS A N 1
ATOM 1697 C CA . LYS A 1 203 ? -1.784 -21.613 20.841 1.00 44.06 203 LYS A CA 1
ATOM 1698 C C . LYS A 1 203 ? -0.931 -22.257 19.761 1.00 44.06 203 LYS A C 1
ATOM 1700 O O . LYS A 1 203 ? -1.483 -22.487 18.661 1.00 44.06 203 LYS A O 1
#

Secondary structure (DSSP, 8-state):
--SSHHHHHHHTSTTTTS-SEEEE--TTEEE-HHHHHHTTTB--EEEETTTT-----PPPSSHHHHHHHHHHHHHHHH-EEEE-PPSEEEEEEETTEEEEEEE-TTSBEEEEEEEEEEETTEEEEEEEEEETTEEEEEEEE-TTS-EEEEEEE-SSEEEEEEE-TTS-EEEEEEEE--SS--EEEEEEE-TTS-EEEEEE---

Radius of gyration: 21.45 Å; chains: 1; bounding box: 46×68×46 Å